Protein 3G8K (pdb70)

Organism: Mus musculus (NCBI:txid10090)

Secondary structure (DSSP, 8-state):
---B-SEEEEETTEEEEEBSS-B-HHHHHHHHHHTT-EE----SHHHHHHHHHHS-SSEEEEEEEEETTTTEEEEGGG--------GGG--GGG-SEEEEESS-EEEE-TTS-BEEEEEEETT----/---B-SEEEEETTEEEEEBSS-B-HHHHHHHHHHTT-EE-----HHHHHHHHHHS-SS-EEEEEEEETTTTEEEEGGG--------GGG--GGG-SEEEE-SS-EEEE-TTS-BEEEEEEETT----

Solvent-accessible surface area: 14224 Å² total; per-residue (Å²): 83,174,29,17,56,100,48,56,1,2,32,28,77,18,3,1,52,4,5,99,94,147,62,48,22,75,26,0,47,118,20,0,66,111,35,70,18,31,0,0,50,0,31,55,75,75,11,19,135,12,0,54,113,4,2,39,97,76,27,6,0,0,0,0,26,68,39,123,180,102,163,66,20,17,20,23,106,113,17,110,35,174,16,88,42,83,57,181,148,25,68,91,218,95,8,21,3,0,12,0,17,75,97,133,15,52,14,37,78,52,106,102,44,30,27,0,0,0,6,69,108,84,67,89,145,139,239,99,150,34,22,53,99,38,58,0,2,27,29,73,18,3,0,54,4,4,98,93,151,64,48,23,76,22,0,54,106,24,0,67,112,38,69,18,34,0,0,48,0,33,56,81,75,9,22,133,12,0,52,132,8,0,30,96,76,25,6,0,0,0,0,30,66,42,115,183,108,163,64,20,18,20,21,108,120,17,109,36,176,14,88,42,74,48,171,139,23,72,88,216,97,7,21,2,0,11,0,16,81,98,125,16,45,13,37,80,51,107,100,45,31,25,0,0,0,5,57,104,92,69,86,144,134,234

B-factor: mean 31.06, std 8.56, range [11.35, 66.0]

Structure (mmCIF, N/CA/C/O backbone):
data_3G8K
#
_entry.id   3G8K
#
_cell.length_a   81.340
_cell.length_b   90.110
_cell.length_c   9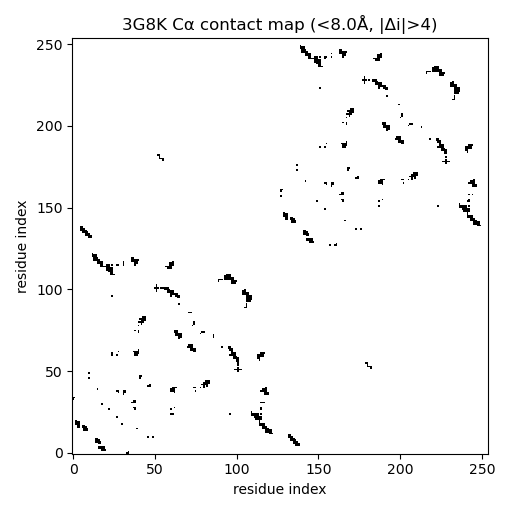0.110
_cell.angle_alpha   90.00
_cell.angle_beta   90.00
_cell.angle_gamma   90.00
#
_symmetry.space_group_name_H-M   'I 2 2 2'
#
loop_
_entity.id
_entity.type
_entity.pdbx_description
1 polymer 'Lectin-related NK cell receptor LY49L1'
2 water water
#
loop_
_atom_site.group_PDB
_atom_site.id
_atom_site.type_symbol
_atom_site.label_atom_id
_atom_site.label_alt_id
_atom_site.label_comp_id
_atom_site.label_asym_id
_atom_site.label_entity_id
_atom_site.label_seq_id
_atom_site.pdbx_PDB_ins_code
_atom_site.Cartn_x
_atom_site.Cartn_y
_atom_site.Cartn_z
_atom_site.occupancy
_atom_site.B_iso_or_equiv
_atom_site.auth_seq_id
_atom_site.auth_comp_id
_atom_site.auth_asym_id
_atom_site.auth_atom_id
_atom_site.pdbx_PDB_model_num
ATOM 1 N N . GLY A 1 4 ? 9.008 29.899 5.591 1.00 56.02 139 GLY A N 1
ATOM 2 C CA . GLY A 1 4 ? 9.127 28.993 6.778 1.00 56.58 139 GLY A CA 1
ATOM 3 C C . GLY A 1 4 ? 9.270 27.495 6.469 1.00 56.31 139 GLY A C 1
ATOM 4 O O . GLY A 1 4 ? 9.932 27.123 5.476 1.00 57.45 139 GLY A O 1
ATOM 5 N N . ARG A 1 5 ? 8.634 26.641 7.300 1.00 54.65 140 ARG A N 1
ATOM 6 C CA . ARG A 1 5 ? 8.866 25.169 7.324 1.00 52.28 140 ARG A CA 1
ATOM 7 C C . ARG A 1 5 ? 7.927 24.223 6.522 1.00 50.11 140 ARG A C 1
ATOM 8 O O . ARG A 1 5 ? 6.714 24.088 6.845 1.00 51.46 140 ARG A O 1
ATOM 16 N N . GLY A 1 6 ? 8.501 23.595 5.474 1.00 46.00 141 GLY A N 1
ATOM 17 C CA . GLY A 1 6 ? 8.066 22.294 4.883 1.00 39.19 141 GLY A CA 1
ATOM 18 C C . GLY A 1 6 ? 9.301 21.377 4.706 1.00 36.06 141 GLY A C 1
ATOM 19 O O . GLY A 1 6 ? 9.733 21.079 3.590 1.00 34.85 141 GLY A O 1
ATOM 20 N N . PHE A 1 7 ? 9.918 21.007 5.823 1.00 31.82 142 PHE A N 1
ATOM 21 C CA . PHE A 1 7 ? 10.977 20.015 5.862 1.00 29.55 142 PHE A CA 1
ATOM 22 C C . PHE A 1 7 ? 10.500 18.615 6.252 1.00 28.64 142 PHE A C 1
ATOM 23 O O . PHE A 1 7 ? 9.362 18.440 6.778 1.00 29.69 142 PHE A O 1
ATOM 31 N N . GLU A 1 8 ? 11.312 17.586 5.976 1.00 26.25 143 GLU A N 1
ATOM 32 C CA . GLU A 1 8 ? 11.029 16.286 6.542 1.00 24.56 143 GLU A CA 1
ATOM 33 C C . GLU A 1 8 ? 11.177 16.370 8.057 1.00 25.57 143 GLU A C 1
ATOM 34 O O . GLU A 1 8 ? 11.859 17.317 8.558 1.00 26.89 143 GLU A O 1
ATOM 40 N N . LYS A 1 9 ? 10.605 15.406 8.777 1.00 26.12 144 LYS A N 1
ATOM 41 C CA . LYS A 1 9 ? 10.712 15.368 10.253 1.00 29.11 144 LYS A CA 1
ATOM 42 C C . LYS A 1 9 ? 11.919 14.614 10.778 1.00 27.99 144 LYS A C 1
ATOM 43 O O . LYS A 1 9 ? 12.143 14.579 11.988 1.00 26.66 144 LYS A O 1
ATOM 49 N N . TYR A 1 10 ? 12.763 14.111 9.857 1.00 27.94 145 TYR A N 1
ATOM 50 C CA . TYR A 1 10 ? 14.004 13.437 10.271 1.00 26.56 145 TYR A CA 1
ATOM 51 C C . TYR A 1 10 ? 15.174 14.262 9.878 1.00 24.52 145 TYR A C 1
ATOM 52 O O . TYR A 1 10 ? 15.056 15.098 9.007 1.00 24.72 145 TYR A O 1
ATOM 61 N N . TRP A 1 11 ? 16.350 14.003 10.480 1.00 24.19 146 TRP A N 1
ATOM 62 C CA . TRP A 1 11 ? 17.516 14.756 10.086 1.00 21.74 146 TRP A CA 1
ATOM 63 C C . TRP A 1 11 ? 18.699 14.005 10.613 1.00 21.55 146 TRP A C 1
ATOM 64 O O . TRP A 1 11 ? 18.541 13.096 11.345 1.00 19.52 146 TRP A O 1
ATOM 75 N N . PHE A 1 12 ? 19.899 14.346 10.202 1.00 23.38 147 PHE A N 1
ATOM 76 C CA . PHE A 1 12 ? 21.021 13.635 10.810 1.00 24.76 147 PHE A CA 1
ATOM 77 C C . PHE A 1 12 ? 22.246 14.491 10.985 1.00 25.03 147 PHE A C 1
ATOM 78 O O . PHE A 1 12 ? 22.257 15.603 10.488 1.00 23.00 147 PHE A O 1
ATOM 86 N N . CYS A 1 13 ? 23.190 14.011 11.796 1.00 23.84 148 CYS A N 1
ATOM 87 C CA . CYS A 1 13 ? 24.329 14.790 12.166 1.00 25.52 148 CYS A CA 1
ATOM 88 C C . CYS A 1 13 ? 25.557 13.934 12.053 1.00 25.32 148 CYS A C 1
ATOM 89 O O . CYS A 1 13 ? 25.498 12.720 12.186 1.00 25.39 148 CYS A O 1
ATOM 92 N N . TYR A 1 14 ? 26.670 14.589 11.811 1.00 27.81 149 TYR A N 1
ATOM 93 C CA . TYR A 1 14 ? 27.929 13.899 11.687 1.00 28.42 149 TYR A CA 1
ATOM 94 C C . TYR A 1 14 ? 28.976 14.906 12.197 1.00 29.21 149 TYR A C 1
ATOM 95 O O . TYR A 1 14 ? 29.177 15.920 11.588 1.00 26.21 149 TYR A O 1
ATOM 104 N N . GLY A 1 15 ? 29.603 14.627 13.346 1.00 30.10 150 GLY A N 1
ATOM 105 C CA . GLY A 1 15 ? 30.629 15.544 13.826 1.00 30.53 150 GLY A CA 1
ATOM 106 C C . GLY A 1 15 ? 29.924 16.785 14.292 1.00 31.62 150 GLY A C 1
ATOM 107 O O . GLY A 1 15 ? 28.994 16.694 15.128 1.00 33.66 150 GLY A O 1
ATOM 108 N N . ILE A 1 16 ? 30.292 17.931 13.693 1.00 31.17 151 ILE A N 1
ATOM 109 C CA . ILE A 1 16 ? 29.775 19.270 14.063 1.00 30.56 151 ILE A CA 1
ATOM 110 C C . ILE A 1 16 ? 28.680 19.842 13.126 1.00 29.36 151 ILE A C 1
ATOM 111 O O . ILE A 1 16 ? 28.313 20.975 13.263 1.00 30.63 151 ILE A O 1
ATOM 116 N N . LYS A 1 17 ? 28.126 19.047 12.216 1.00 27.54 152 LYS A N 1
ATOM 117 C CA . LYS A 1 17 ? 27.200 19.479 11.160 1.00 25.36 152 LYS A CA 1
ATOM 118 C C . LYS A 1 17 ? 25.917 18.570 11.136 1.00 25.68 152 LYS A C 1
ATOM 119 O O . LYS A 1 17 ? 26.031 17.338 11.115 1.00 26.45 152 LYS A O 1
ATOM 125 N N . CYS A 1 18 ? 24.730 19.164 11.110 1.00 23.49 153 CYS A N 1
ATOM 126 C CA . CYS A 1 18 ? 23.486 18.403 10.801 1.00 21.49 153 CYS A CA 1
ATOM 127 C C . CYS A 1 18 ? 22.968 18.632 9.370 1.00 20.57 153 CYS A C 1
ATOM 128 O O . CYS A 1 18 ? 23.469 19.513 8.713 1.00 19.51 153 CYS A O 1
ATOM 131 N N . TYR A 1 19 ? 21.963 17.841 8.917 1.00 20.71 154 TYR A N 1
ATOM 132 C CA . TYR A 1 19 ? 21.524 17.723 7.541 1.00 18.52 154 TYR A CA 1
ATOM 133 C C . TYR A 1 19 ? 20.029 17.605 7.579 1.00 19.12 154 TYR A C 1
ATOM 134 O O . TYR A 1 19 ? 19.490 16.715 8.234 1.00 19.98 154 TYR A O 1
ATOM 143 N N . TYR A 1 20 ? 19.375 18.469 6.844 1.00 20.55 155 TYR A N 1
ATOM 144 C CA . TYR A 1 20 ? 17.858 18.602 6.873 1.00 22.05 155 TYR A CA 1
ATOM 145 C C . TYR A 1 20 ? 17.388 18.487 5.418 1.00 22.55 155 TYR A C 1
ATOM 146 O O . TYR A 1 20 ? 18.144 18.816 4.524 1.00 21.49 155 TYR A O 1
ATOM 155 N N . PHE A 1 21 ? 16.133 18.016 5.204 1.00 24.17 156 PHE A N 1
ATOM 156 C CA . PHE A 1 21 ? 15.626 17.599 3.894 1.00 24.02 156 PHE A CA 1
ATOM 157 C C . PHE A 1 21 ? 14.337 18.330 3.694 1.00 24.70 156 PHE A C 1
ATOM 158 O O . PHE A 1 21 ? 13.497 18.259 4.573 1.00 23.61 156 PHE A O 1
ATOM 166 N N . VAL A 1 22 ? 14.241 19.088 2.586 1.00 25.75 157 VAL A N 1
ATOM 167 C CA . VAL A 1 22 ? 12.969 19.749 2.120 1.00 27.92 157 VAL A CA 1
ATOM 168 C C . VAL A 1 22 ? 12.006 18.662 1.533 1.00 29.16 157 VAL A C 1
ATOM 169 O O . VAL A 1 22 ? 12.464 17.623 0.998 1.00 29.01 157 VAL A O 1
ATOM 173 N N . MET A 1 23 ? 10.680 18.831 1.676 1.00 30.53 158 MET A N 1
ATOM 174 C CA . MET A 1 23 ? 9.754 17.766 1.245 1.00 33.28 158 MET A CA 1
ATOM 175 C C . MET A 1 23 ? 9.519 17.744 -0.270 1.00 32.27 158 MET A C 1
ATOM 176 O O . MET A 1 23 ? 9.417 16.678 -0.878 1.00 32.68 158 MET A O 1
ATOM 181 N N . ASP A 1 24 ? 9.413 18.941 -0.843 1.00 31.80 159 ASP A N 1
ATOM 182 C CA . ASP A 1 24 ? 9.263 19.167 -2.266 1.00 31.89 159 ASP A CA 1
ATOM 183 C C . ASP A 1 24 ? 10.605 19.278 -3.000 1.00 31.08 159 ASP A C 1
ATOM 184 O O . ASP A 1 24 ? 11.572 19.906 -2.556 1.00 30.35 159 ASP A O 1
ATOM 189 N N . ARG A 1 25 ? 10.615 18.650 -4.153 1.00 30.10 160 ARG A N 1
ATOM 190 C CA . ARG A 1 25 ? 11.705 18.753 -5.077 1.00 29.78 160 ARG A CA 1
ATOM 191 C C . ARG A 1 25 ? 11.740 20.148 -5.652 1.00 29.13 160 ARG A C 1
ATOM 192 O O . ARG A 1 25 ? 10.688 20.685 -6.007 1.00 28.50 160 ARG A O 1
ATOM 200 N N . LYS A 1 26 ? 12.943 20.713 -5.808 1.00 27.89 161 LYS A N 1
ATOM 201 C CA . LYS A 1 26 ? 13.058 22.086 -6.311 1.00 27.38 161 LYS A CA 1
ATOM 202 C C . LYS A 1 26 ? 14.260 22.222 -7.196 1.00 27.98 161 LYS A C 1
ATOM 203 O O . LYS A 1 26 ? 15.218 21.402 -7.115 1.00 27.98 161 LYS A O 1
ATOM 209 N N . THR A 1 27 ? 14.237 23.297 -7.976 1.00 27.51 162 THR A N 1
ATOM 210 C CA . THR A 1 27 ? 15.300 23.688 -8.862 1.00 27.77 162 THR A CA 1
ATOM 211 C C . THR A 1 27 ? 16.476 24.008 -7.978 1.00 27.60 162 THR A C 1
ATOM 212 O O . THR A 1 27 ? 16.276 24.269 -6.819 1.00 28.88 162 THR A O 1
ATOM 216 N N . TRP A 1 28 ? 17.695 24.067 -8.509 1.00 27.45 163 TRP A N 1
ATOM 217 C CA . TRP A 1 28 ? 18.840 24.345 -7.634 1.00 27.31 163 TRP A CA 1
ATOM 218 C C . TRP A 1 28 ? 18.639 25.665 -6.914 1.00 28.13 163 TRP A C 1
ATOM 219 O O . TRP A 1 28 ? 18.963 25.792 -5.740 1.00 28.32 163 TRP A O 1
ATOM 230 N N . SER A 1 29 ? 18.109 26.660 -7.628 1.00 29.21 164 SER A N 1
ATOM 231 C CA . SER A 1 29 ? 18.017 28.027 -7.093 1.00 28.01 164 SER A CA 1
ATOM 232 C C . SER A 1 29 ? 16.948 28.062 -6.022 1.00 26.19 164 SER A C 1
ATOM 233 O O . SER A 1 29 ? 17.049 28.768 -5.068 1.00 26.46 164 SER A O 1
ATOM 236 N N . GLY A 1 30 ? 15.857 27.379 -6.275 1.00 25.07 165 GLY A N 1
ATOM 237 C CA . GLY A 1 30 ? 14.803 27.349 -5.345 1.00 25.34 165 GLY A CA 1
ATOM 238 C C . GLY A 1 30 ? 15.095 26.661 -4.044 1.00 26.61 165 GLY A C 1
ATOM 239 O O . GLY A 1 30 ? 14.419 26.939 -3.062 1.00 26.98 165 GLY A O 1
ATOM 240 N N . CYS A 1 31 ? 16.068 25.732 -4.070 1.00 26.25 166 CYS A N 1
ATOM 241 C CA . CYS A 1 31 ? 16.569 24.981 -2.948 1.00 23.94 166 CYS A CA 1
ATOM 242 C C . CYS A 1 31 ? 17.518 25.875 -2.186 1.00 23.80 166 CYS A C 1
ATOM 243 O O . CYS A 1 31 ? 17.604 25.832 -0.961 1.00 21.21 166 CYS A O 1
ATOM 246 N N . LYS A 1 32 ? 18.321 26.593 -2.928 1.00 24.93 167 LYS A N 1
ATOM 247 C CA . LYS A 1 32 ? 19.274 27.489 -2.308 1.00 26.64 167 LYS A CA 1
ATOM 248 C C . LYS A 1 32 ? 18.462 28.490 -1.490 1.00 27.34 167 LYS A C 1
ATOM 249 O O . LYS A 1 32 ? 18.736 28.695 -0.281 1.00 26.32 167 LYS A O 1
ATOM 255 N N . GLN A 1 33 ? 17.430 29.063 -2.110 1.00 27.82 168 GLN A N 1
ATOM 256 C CA . GLN A 1 33 ? 16.620 29.971 -1.343 1.00 30.57 168 GLN A CA 1
ATOM 257 C C . GLN A 1 33 ? 15.741 29.384 -0.221 1.00 29.88 168 GLN A C 1
ATOM 258 O O . GLN A 1 33 ? 15.566 30.024 0.797 1.00 30.11 168 GLN A O 1
ATOM 264 N N . THR A 1 34 ? 15.232 28.165 -0.384 1.00 30.50 169 THR A N 1
ATOM 265 C CA . THR A 1 34 ? 14.524 27.456 0.699 1.00 29.63 169 THR A CA 1
ATOM 266 C C . THR A 1 34 ? 15.439 27.121 1.883 1.00 29.28 169 THR A C 1
ATOM 267 O O . THR A 1 34 ? 15.103 27.389 3.016 1.00 28.63 169 THR A O 1
ATOM 271 N N . CYS A 1 35 ? 16.622 26.573 1.648 1.00 30.33 170 CYS A N 1
ATOM 272 C CA . CYS A 1 35 ? 17.538 26.413 2.769 1.00 29.71 170 CYS A CA 1
ATOM 273 C C . CYS A 1 35 ? 17.643 27.757 3.517 1.00 30.50 170 CYS A C 1
ATOM 274 O O . CYS A 1 35 ? 17.557 27.811 4.745 1.00 31.31 170 CYS A O 1
ATOM 277 N N . GLN A 1 36 ? 17.809 28.841 2.768 1.00 31.28 171 GLN A N 1
ATOM 278 C CA . GLN A 1 36 ? 18.135 30.159 3.337 1.00 32.29 171 GLN A CA 1
ATOM 279 C C . GLN A 1 36 ? 17.079 30.844 4.204 1.00 33.16 171 GLN A C 1
ATOM 280 O O . GLN A 1 36 ? 17.366 31.208 5.349 1.00 31.31 171 GLN A O 1
ATOM 286 N N . ILE A 1 37 ? 15.831 30.915 3.731 1.00 34.40 172 ILE A N 1
ATOM 287 C CA . ILE A 1 37 ? 14.764 31.451 4.568 1.00 36.32 172 ILE A CA 1
ATOM 288 C C . ILE A 1 37 ? 14.676 30.766 5.949 1.00 35.63 172 ILE A C 1
ATOM 289 O O . ILE A 1 37 ? 14.161 31.356 6.936 1.00 35.76 172 ILE A O 1
ATOM 294 N N . SER A 1 38 ? 15.189 29.543 6.041 1.00 34.23 173 SER A N 1
ATOM 295 C CA . SER A 1 38 ? 15.224 28.848 7.317 1.00 33.44 173 SER A CA 1
ATOM 296 C C . SER A 1 38 ? 16.581 28.895 8.060 1.00 33.63 173 SER A C 1
ATOM 297 O O . SER A 1 38 ? 16.831 28.055 8.918 1.00 33.51 173 SER A O 1
ATOM 300 N N . SER A 1 39 ? 17.435 29.873 7.744 1.00 33.39 174 SER A N 1
ATOM 301 C CA . SER A 1 39 ? 18.802 30.006 8.295 1.00 32.71 174 SER A CA 1
ATOM 302 C C . SER A 1 39 ? 19.721 28.793 8.159 1.00 33.15 174 SER A C 1
ATOM 303 O O . SER A 1 39 ? 20.699 28.651 8.937 1.00 33.18 174 SER A O 1
ATOM 306 N N . LEU A 1 40 ? 19.442 27.951 7.157 1.00 31.52 175 LEU A N 1
ATOM 307 C CA . LEU A 1 40 ? 20.290 26.791 6.773 1.00 28.99 175 LEU A CA 1
ATOM 308 C C . LEU A 1 40 ? 21.024 27.235 5.500 1.00 28.73 175 LEU A C 1
ATOM 309 O O . LEU A 1 40 ? 20.986 28.402 5.153 1.00 30.02 175 LEU A O 1
ATOM 314 N N . SER A 1 41 ? 21.714 26.352 4.808 1.00 27.60 176 SER A N 1
ATOM 315 C CA . SER A 1 41 ? 22.284 26.735 3.560 1.00 26.42 176 SER A CA 1
ATOM 316 C C . SER A 1 41 ? 22.377 25.511 2.715 1.00 25.17 176 SER A C 1
ATOM 317 O O . SER A 1 41 ? 22.623 24.431 3.221 1.00 24.58 176 SER A O 1
ATOM 320 N N . LEU A 1 42 ? 22.126 25.643 1.407 1.00 24.08 177 LEU A N 1
ATOM 321 C CA . LEU A 1 42 ? 22.274 24.489 0.555 1.00 21.84 177 LEU A CA 1
ATOM 322 C C . LEU A 1 42 ? 23.627 23.827 0.828 1.00 22.28 177 LEU A C 1
ATOM 323 O O . LEU A 1 42 ? 24.646 24.514 0.828 1.00 23.52 177 LEU A O 1
ATOM 328 N N . LEU A 1 43 ? 23.653 22.504 0.962 1.00 20.78 178 LEU A N 1
ATOM 329 C CA . LEU A 1 43 ? 24.726 21.830 1.678 1.00 20.28 178 LEU A CA 1
ATOM 330 C C . LEU A 1 43 ? 26.125 22.026 1.047 1.00 18.48 178 LEU A C 1
ATOM 331 O O . LEU A 1 43 ? 26.361 21.812 -0.144 1.00 18.64 178 LEU A O 1
ATOM 336 N N . LYS A 1 44 ? 27.057 22.433 1.899 1.00 20.84 179 LYS A N 1
ATOM 337 C CA . LYS A 1 44 ? 28.474 22.429 1.511 1.00 19.84 179 LYS A CA 1
ATOM 338 C C . LYS A 1 44 ? 29.283 21.273 2.150 1.00 20.73 179 LYS A C 1
ATOM 339 O O . LYS A 1 44 ? 29.220 21.101 3.349 1.00 20.71 179 LYS A O 1
ATOM 345 N N . ILE A 1 45 ? 30.108 20.582 1.354 1.00 17.62 180 ILE A N 1
ATOM 346 C CA . ILE A 1 45 ? 30.690 19.346 1.721 1.00 19.01 180 ILE A CA 1
ATOM 347 C C . ILE A 1 45 ? 32.197 19.726 1.919 1.00 19.73 180 ILE A C 1
ATOM 348 O O . ILE A 1 45 ? 32.838 20.325 1.059 1.00 19.42 180 ILE A O 1
ATOM 353 N N . ASP A 1 46 ? 32.712 19.414 3.097 1.00 21.98 181 ASP A N 1
ATOM 354 C CA . ASP A 1 46 ? 33.979 19.976 3.547 1.00 22.42 181 ASP A CA 1
ATOM 355 C C . ASP A 1 46 ? 35.177 19.151 3.231 1.00 23.18 181 ASP A C 1
ATOM 356 O O . ASP A 1 46 ? 36.289 19.701 3.177 1.00 22.69 181 ASP A O 1
ATOM 361 N N . ASN A 1 47 ? 34.985 17.846 3.058 1.00 23.29 182 ASN A N 1
ATOM 362 C CA . ASN A 1 47 ? 36.069 16.883 2.836 1.00 23.71 182 ASN A CA 1
ATOM 363 C C . ASN A 1 47 ? 35.579 15.494 2.418 1.00 24.29 182 ASN A C 1
ATOM 364 O O . ASN A 1 47 ? 34.379 15.232 2.387 1.00 25.77 182 ASN A O 1
ATOM 369 N N . GLU A 1 48 ? 36.517 14.626 2.046 1.00 25.76 183 GLU A N 1
ATOM 370 C CA . GLU A 1 48 ? 36.241 13.263 1.606 1.00 25.96 183 GLU A CA 1
ATOM 371 C C . GLU A 1 48 ? 35.575 12.396 2.680 1.00 26.11 183 GLU A C 1
ATOM 372 O O . GLU A 1 48 ? 34.645 11.613 2.349 1.00 23.35 183 GLU A O 1
ATOM 378 N N . ASP A 1 49 ? 36.024 12.542 3.933 1.00 26.21 184 ASP A N 1
ATOM 379 C CA . ASP A 1 49 ? 35.401 11.878 5.107 1.00 28.88 184 ASP A CA 1
ATOM 380 C C . ASP A 1 49 ? 33.911 12.140 5.169 1.00 27.63 184 ASP A C 1
ATOM 381 O O . ASP A 1 49 ? 33.098 11.218 5.403 1.00 28.01 184 ASP A O 1
ATOM 386 N N . GLU A 1 50 ? 33.555 13.401 4.950 1.00 27.16 185 GLU A N 1
ATOM 387 C CA . GLU A 1 50 ? 32.149 13.842 5.043 1.00 26.46 185 GLU A CA 1
ATOM 388 C C . GLU A 1 50 ? 31.285 13.312 3.892 1.00 25.16 185 GLU A C 1
ATOM 389 O O . GLU A 1 50 ? 30.277 12.680 4.105 1.00 25.18 185 GLU A O 1
ATOM 395 N N . LEU A 1 51 ? 31.761 13.509 2.673 1.00 26.79 186 LEU A N 1
ATOM 396 C CA . LEU A 1 51 ? 31.261 12.818 1.515 1.00 26.40 186 LEU A CA 1
ATOM 397 C C . LEU A 1 51 ? 31.054 11.297 1.684 1.00 27.35 186 LEU A C 1
ATOM 398 O O . LEU A 1 51 ? 29.990 10.785 1.283 1.00 24.34 186 LEU A O 1
ATOM 403 N N . LYS A 1 52 ? 32.062 10.578 2.218 1.00 28.54 187 LYS A N 1
ATOM 404 C CA . LYS A 1 52 ? 31.914 9.117 2.514 1.00 30.09 187 LYS A CA 1
ATOM 405 C C . LYS A 1 52 ? 30.715 8.811 3.371 1.00 30.98 187 LYS A C 1
ATOM 406 O O . LYS A 1 52 ? 29.870 7.955 3.016 1.00 32.90 187 LYS A O 1
ATOM 412 N N . PHE A 1 53 ? 30.585 9.539 4.478 1.00 31.34 188 PHE A N 1
ATOM 413 C CA . PHE A 1 53 ? 29.435 9.425 5.342 1.00 30.63 188 PHE A CA 1
ATOM 414 C C . PHE A 1 53 ? 28.083 9.748 4.666 1.00 31.53 188 PHE A C 1
ATOM 415 O O . PHE A 1 53 ? 27.116 8.972 4.784 1.00 30.71 188 PHE A O 1
ATOM 423 N N . LEU A 1 54 ? 27.975 10.862 3.945 1.00 30.31 189 LEU A N 1
ATOM 424 C CA . LEU A 1 54 ? 26.665 11.170 3.377 1.00 29.47 189 LEU A CA 1
ATOM 425 C C . LEU A 1 54 ? 26.223 10.105 2.404 1.00 30.22 189 LEU A C 1
ATOM 426 O O . LEU A 1 54 ? 25.063 9.765 2.379 1.00 30.40 189 LEU A O 1
ATOM 431 N N . LYS A 1 55 ? 27.133 9.606 1.573 1.00 31.62 190 LYS A N 1
ATOM 432 C CA . LYS A 1 55 ? 26.794 8.566 0.584 1.00 32.09 190 LYS A CA 1
ATOM 433 C C . LYS A 1 55 ? 26.338 7.271 1.295 1.00 33.68 190 LYS A C 1
ATOM 434 O O . LYS A 1 55 ? 25.463 6.552 0.811 1.00 34.36 190 LYS A O 1
ATOM 440 N N . LEU A 1 56 ? 26.959 6.993 2.432 1.00 35.40 191 LEU A N 1
ATOM 441 C CA . LEU A 1 56 ? 26.549 5.941 3.385 1.00 36.73 191 LEU A CA 1
ATOM 442 C C . LEU A 1 56 ? 25.124 6.140 3.993 1.00 37.81 191 LEU A C 1
ATOM 443 O O . LEU A 1 56 ? 24.218 5.277 3.852 1.00 37.52 191 LEU A O 1
ATOM 448 N N . LEU A 1 57 ? 24.896 7.315 4.582 1.00 39.19 192 LEU A N 1
ATOM 449 C CA . LEU A 1 57 ? 23.685 7.628 5.320 1.00 40.43 192 LEU A CA 1
ATOM 450 C C . LEU A 1 57 ? 22.467 8.197 4.632 1.00 40.69 192 LEU A C 1
ATOM 451 O O . LEU A 1 57 ? 21.386 8.028 5.172 1.00 41.61 192 LEU A O 1
ATOM 456 N N . VAL A 1 58 ? 22.590 8.924 3.510 1.00 40.70 193 VAL A N 1
ATOM 457 C CA . VAL A 1 58 ? 21.384 9.527 2.868 1.00 38.82 193 VAL A CA 1
ATOM 458 C C . VAL A 1 58 ? 20.452 8.444 2.298 1.00 39.11 193 VAL A C 1
ATOM 459 O O . VAL A 1 58 ? 20.965 7.473 1.763 1.00 39.04 193 VAL A O 1
ATOM 463 N N . PRO A 1 59 ? 19.082 8.583 2.396 1.00 37.95 194 PRO A N 1
ATOM 464 C CA . PRO A 1 59 ? 18.236 7.679 1.625 1.00 37.91 194 PRO A CA 1
ATOM 465 C C . PRO A 1 59 ? 18.555 7.741 0.143 1.00 38.12 194 PRO A C 1
ATOM 466 O O . PRO A 1 59 ? 18.980 8.778 -0.312 1.00 40.15 194 PRO A O 1
ATOM 470 N N . SER A 1 60 ? 18.378 6.649 -0.604 1.00 38.09 195 SER A N 1
ATOM 471 C CA . SER A 1 60 ? 18.784 6.586 -2.025 1.00 37.24 195 SER A CA 1
ATOM 472 C C . SER A 1 60 ? 17.983 7.566 -2.856 1.00 36.78 195 SER A C 1
ATOM 473 O O . SER A 1 60 ? 16.769 7.391 -3.015 1.00 38.24 195 SER A O 1
ATOM 476 N N . ASP A 1 61 ? 18.641 8.598 -3.377 1.00 34.73 196 ASP A N 1
ATOM 477 C CA . ASP A 1 61 ? 17.986 9.578 -4.219 1.00 32.82 196 ASP A CA 1
ATOM 478 C C . ASP A 1 61 ? 19.077 10.503 -4.617 1.00 31.03 196 ASP A C 1
ATOM 479 O O . ASP A 1 61 ? 20.273 10.223 -4.330 1.00 30.56 196 ASP A O 1
ATOM 484 N N . SER A 1 62 ? 18.678 11.560 -5.327 1.00 28.47 197 SER A N 1
ATOM 485 C CA . SER A 1 62 ? 19.570 12.607 -5.833 1.00 26.49 197 SER A CA 1
ATOM 486 C C . SER A 1 62 ? 19.183 13.950 -5.212 1.00 25.64 197 SER A C 1
ATOM 487 O O . SER A 1 62 ? 18.012 14.290 -5.122 1.00 24.64 197 SER A O 1
ATOM 490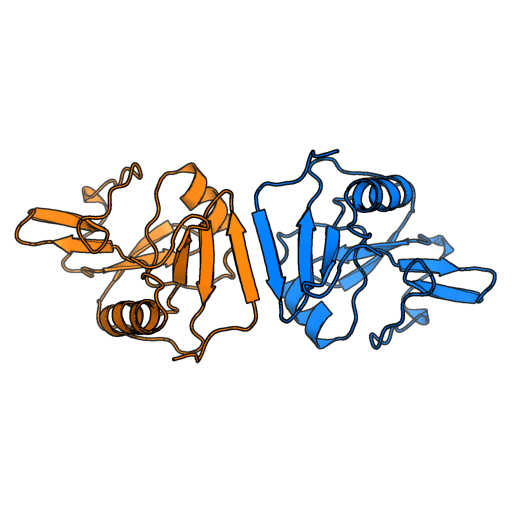 N N . TYR A 1 63 ? 20.191 14.649 -4.699 1.00 22.69 198 TYR A N 1
ATOM 491 C CA . TYR A 1 63 ? 20.038 15.815 -3.834 1.00 21.48 198 TYR A CA 1
ATOM 492 C C . TYR A 1 63 ? 20.815 16.973 -4.360 1.00 20.12 198 TYR A C 1
ATOM 493 O O . TYR A 1 63 ? 22.056 16.860 -4.605 1.00 17.99 198 TYR A O 1
ATOM 502 N N . TRP A 1 64 ? 20.176 18.118 -4.453 1.00 20.11 199 TRP A N 1
ATOM 503 C CA . TRP A 1 64 ? 20.984 19.351 -4.762 1.00 21.56 199 TRP A CA 1
ATOM 504 C C . TRP A 1 64 ? 21.852 19.737 -3.612 1.00 21.66 199 TRP A C 1
ATOM 505 O O . TRP A 1 64 ? 21.439 19.610 -2.487 1.00 21.12 199 TRP A O 1
ATOM 516 N N . ILE A 1 65 ? 23.081 20.211 -3.883 1.00 22.17 200 ILE A N 1
ATOM 517 C CA . ILE A 1 65 ? 23.990 20.625 -2.838 1.00 21.79 200 ILE A CA 1
ATOM 518 C C . ILE A 1 65 ? 24.521 21.968 -3.325 1.00 21.86 200 ILE A C 1
ATOM 519 O O . ILE A 1 65 ? 24.258 22.376 -4.474 1.00 23.14 200 ILE A O 1
ATOM 524 N N . GLY A 1 66 ? 25.154 22.706 -2.448 1.00 20.32 201 GLY A N 1
ATOM 525 C CA . GLY A 1 66 ? 25.435 24.129 -2.734 1.00 20.90 201 GLY A CA 1
ATOM 526 C C . GLY A 1 66 ? 26.729 24.357 -3.515 1.00 21.22 201 GLY A C 1
ATOM 527 O O . GLY A 1 66 ? 27.579 25.118 -3.096 1.00 21.60 201 GLY A O 1
ATOM 528 N N . LEU A 1 67 ? 26.829 23.699 -4.664 1.00 20.73 202 LEU A N 1
ATOM 529 C CA . LEU A 1 67 ? 27.997 23.744 -5.510 1.00 21.12 202 LEU A CA 1
ATOM 530 C C . LEU A 1 67 ? 27.517 23.960 -6.969 1.00 21.79 202 LEU A C 1
ATOM 531 O O . LEU A 1 67 ? 26.565 23.309 -7.436 1.00 22.32 202 LEU A O 1
ATOM 536 N N . SER A 1 68 ? 28.155 24.902 -7.646 1.00 21.93 203 SER A N 1
ATOM 537 C CA . SER A 1 68 ? 27.737 25.343 -8.972 1.00 22.96 203 SER A CA 1
ATOM 538 C C . SER A 1 68 ? 28.926 25.839 -9.700 1.00 23.14 203 SER A C 1
ATOM 539 O O . SER A 1 6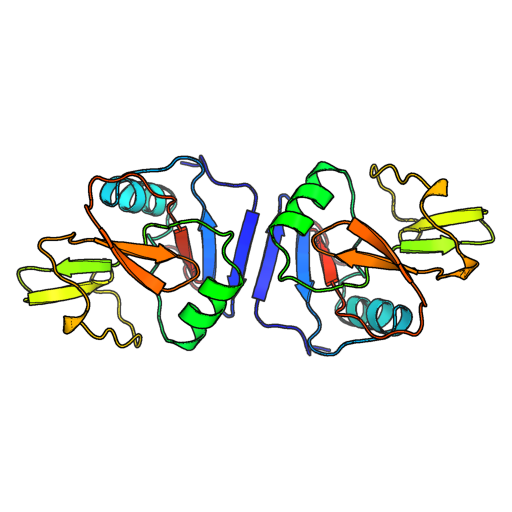8 ? 29.890 26.173 -9.081 1.00 23.85 203 SER A O 1
ATOM 542 N N . TYR A 1 69 ? 28.894 25.791 -11.012 1.00 23.30 204 TYR A N 1
ATOM 543 C CA . TYR A 1 69 ? 29.954 26.349 -11.820 1.00 24.43 204 TYR A CA 1
ATOM 544 C C . TYR A 1 69 ? 29.864 27.873 -11.963 1.00 26.13 204 TYR A C 1
ATOM 545 O O . TYR A 1 69 ? 28.796 28.447 -12.169 1.00 24.62 204 TYR A O 1
ATOM 554 N N . ASP A 1 70 ? 31.028 28.497 -11.766 1.00 27.22 205 ASP A N 1
ATOM 555 C CA . ASP A 1 70 ? 31.217 29.950 -11.634 1.00 31.47 205 ASP A CA 1
ATOM 556 C C . ASP A 1 70 ? 32.105 30.395 -12.785 1.00 32.38 205 ASP A C 1
ATOM 557 O O . ASP A 1 70 ? 33.334 30.111 -12.774 1.00 30.57 205 ASP A O 1
ATOM 562 N N . ASN A 1 71 ? 31.508 31.049 -13.789 1.00 34.21 206 ASN A N 1
ATOM 563 C CA . ASN A 1 71 ? 32.309 31.497 -14.990 1.00 36.82 206 ASN A CA 1
ATOM 564 C C . ASN A 1 71 ? 33.251 32.702 -14.828 1.00 38.27 206 ASN A C 1
ATOM 565 O O . ASN A 1 71 ? 34.170 32.897 -15.646 1.00 38.33 206 ASN A O 1
ATOM 570 N N . LYS A 1 72 ? 33.057 33.465 -13.756 1.00 40.53 207 LYS A N 1
ATOM 571 C CA . LYS A 1 72 ? 34.066 34.428 -13.252 1.00 41.33 207 LYS A CA 1
ATOM 572 C C . LYS A 1 72 ? 35.323 33.782 -12.652 1.00 42.08 207 LYS A C 1
ATOM 573 O O . LYS A 1 72 ? 36.455 34.116 -13.043 1.00 42.07 207 LYS A O 1
ATOM 579 N N . LYS A 1 73 ? 35.149 32.819 -11.738 1.00 42.59 208 LYS A N 1
ATOM 580 C CA . LYS A 1 73 ? 36.308 32.034 -11.225 1.00 43.06 208 LYS A CA 1
ATOM 581 C C . LYS A 1 73 ? 36.853 30.999 -12.199 1.00 41.67 208 LYS A C 1
ATOM 582 O O . LYS A 1 73 ? 37.977 30.570 -12.068 1.00 41.38 208 LYS A O 1
ATOM 588 N N . LYS A 1 74 ? 36.041 30.618 -13.186 1.00 41.29 209 LYS A N 1
ATOM 589 C CA . LYS A 1 74 ? 36.332 29.554 -14.172 1.00 40.28 209 LYS A CA 1
ATOM 590 C C . LYS A 1 74 ? 36.440 28.196 -13.498 1.00 38.98 209 LYS A C 1
ATOM 591 O O . LYS A 1 74 ? 37.317 27.413 -13.817 1.00 38.48 209 LYS A O 1
ATOM 597 N N . ASP A 1 75 ? 35.535 27.913 -12.555 1.00 37.52 210 ASP A N 1
ATOM 598 C CA . ASP A 1 75 ? 35.651 26.725 -11.696 1.00 35.98 210 ASP A CA 1
ATOM 599 C C . ASP A 1 75 ? 34.345 26.510 -10.958 1.00 33.87 210 ASP A C 1
ATOM 600 O O . ASP A 1 75 ? 33.513 27.405 -10.887 1.00 32.49 210 ASP A O 1
ATOM 605 N N . TRP A 1 76 ? 34.179 25.301 -10.437 1.00 32.73 211 TRP A N 1
ATOM 606 C CA . TRP A 1 76 ? 33.096 24.933 -9.560 1.00 30.85 211 TRP A CA 1
ATOM 607 C C . TRP A 1 76 ? 33.333 25.614 -8.244 1.00 30.56 211 TRP A C 1
ATOM 608 O O . TRP A 1 76 ? 34.467 25.633 -7.755 1.00 31.23 211 TRP A O 1
ATOM 619 N N . ALA A 1 77 ? 32.286 26.202 -7.676 1.00 28.18 212 ALA A N 1
ATOM 620 C CA . ALA A 1 77 ? 32.440 26.927 -6.434 1.00 27.82 212 ALA A CA 1
ATOM 621 C C . ALA A 1 77 ? 31.329 26.669 -5.424 1.00 27.22 212 ALA A C 1
ATOM 622 O O . ALA A 1 77 ? 30.148 26.598 -5.806 1.00 25.38 212 ALA A O 1
ATOM 624 N N . TRP A 1 78 ? 31.705 26.462 -4.150 1.00 25.76 213 TRP A N 1
ATOM 625 C CA . TRP A 1 78 ? 30.695 26.291 -3.065 1.00 26.50 213 TRP A CA 1
ATOM 626 C C . TRP A 1 78 ? 29.975 27.644 -2.887 1.00 28.58 213 TRP A C 1
ATOM 627 O O . TRP A 1 78 ? 30.579 28.693 -3.046 1.00 29.55 213 TRP A O 1
ATOM 638 N N . ILE A 1 79 ? 28.676 27.653 -2.638 1.00 32.43 214 ILE A N 1
ATOM 639 C CA . ILE A 1 79 ? 27.975 28.940 -2.462 1.00 33.72 214 ILE A CA 1
ATOM 640 C C . ILE A 1 79 ? 28.573 29.862 -1.376 1.00 35.92 214 ILE A C 1
ATOM 641 O O . ILE A 1 79 ? 29.183 29.402 -0.379 1.00 37.59 214 ILE A O 1
ATOM 646 N N . ASN A 1 80 ? 28.444 31.162 -1.624 1.00 36.71 215 ASN A N 1
ATOM 647 C CA . ASN A 1 80 ? 28.958 32.225 -0.768 1.00 37.97 215 ASN A CA 1
ATOM 648 C C . ASN A 1 80 ? 30.444 32.089 -0.501 1.00 38.06 215 ASN A C 1
ATOM 649 O O . ASN A 1 80 ? 30.902 32.280 0.638 1.00 38.27 215 ASN A O 1
ATOM 654 N N . ASN A 1 81 ? 31.191 31.754 -1.542 1.00 37.96 216 ASN A N 1
ATOM 655 C CA . ASN A 1 81 ? 32.645 31.604 -1.429 1.00 37.74 216 ASN A CA 1
ATOM 656 C C . ASN A 1 81 ? 33.053 30.627 -0.333 1.00 36.34 216 ASN A C 1
ATOM 657 O O . ASN A 1 81 ? 34.034 30.890 0.378 1.00 37.21 216 ASN A O 1
ATOM 662 N N . GLY A 1 82 ? 32.312 29.534 -0.146 1.00 34.02 217 GLY A N 1
ATOM 663 C CA . GLY A 1 82 ? 32.455 28.699 1.070 1.00 31.02 217 GLY A CA 1
ATOM 664 C C . GLY A 1 82 ? 33.728 27.898 0.914 1.00 30.39 217 GLY A C 1
ATOM 665 O O . GLY A 1 82 ? 33.960 27.389 -0.151 1.00 29.77 217 GLY A O 1
ATOM 666 N N . PRO A 1 83 ? 34.579 27.808 1.964 1.00 30.15 218 PRO A N 1
ATOM 667 C CA . PRO A 1 83 ? 35.828 27.055 1.761 1.00 30.26 218 PRO A CA 1
ATOM 668 C C . PRO A 1 83 ? 35.657 25.510 1.933 1.00 30.49 218 PRO A C 1
ATOM 669 O O . PRO A 1 83 ? 34.871 25.028 2.816 1.00 30.19 218 PRO A O 1
ATOM 673 N N . SER A 1 84 ? 36.408 24.731 1.141 1.00 29.22 219 SER A N 1
ATOM 674 C CA . SER A 1 84 ? 36.289 23.286 1.235 1.00 28.86 219 SER A CA 1
ATOM 675 C C . SER A 1 84 ? 37.609 22.617 1.005 1.00 29.19 219 SER A C 1
ATOM 676 O O . SER A 1 84 ? 38.462 23.153 0.271 1.00 30.54 219 SER A O 1
ATOM 679 N N . LYS A 1 85 ? 37.767 21.440 1.611 1.00 28.84 220 LYS A N 1
ATOM 680 C CA . LYS A 1 85 ? 38.909 20.593 1.414 1.00 28.16 220 LYS A CA 1
ATOM 681 C C . LYS A 1 85 ? 38.571 19.345 0.600 1.00 29.54 220 LYS A C 1
ATOM 682 O O . LYS A 1 85 ? 39.346 18.361 0.563 1.00 28.51 220 LYS A O 1
ATOM 688 N N . LEU A 1 86 ? 37.401 19.385 -0.060 1.00 28.48 221 LEU A N 1
ATOM 689 C CA . LEU A 1 86 ? 36.963 18.356 -0.982 1.00 27.33 221 LEU A CA 1
ATOM 690 C C . LEU A 1 86 ? 37.581 18.606 -2.408 1.00 28.53 221 LEU A C 1
ATOM 691 O O . LEU A 1 86 ? 37.270 19.632 -3.089 1.00 28.98 221 LEU A O 1
ATOM 696 N N . ALA A 1 87 ? 38.478 17.716 -2.836 1.00 29.75 222 ALA A N 1
ATOM 697 C CA . ALA A 1 87 ? 39.111 17.816 -4.139 1.00 31.17 222 ALA A CA 1
ATOM 698 C C . ALA A 1 87 ? 38.133 17.282 -5.168 1.00 34.02 222 ALA A C 1
ATOM 699 O O . ALA A 1 87 ? 37.550 16.195 -5.003 1.00 32.85 222 ALA A O 1
ATOM 701 N N . LEU A 1 88 ? 37.878 18.092 -6.187 1.00 36.47 223 LEU A N 1
ATOM 702 C CA . LEU A 1 88 ? 36.988 17.697 -7.245 1.00 39.27 223 LEU A CA 1
ATOM 703 C C . LEU A 1 88 ? 37.870 17.451 -8.437 1.00 41.36 223 LEU A C 1
ATOM 704 O O . LEU A 1 88 ? 38.776 18.256 -8.750 1.00 42.29 223 LEU A O 1
ATOM 709 N N . ASN A 1 89 ? 37.672 16.335 -9.104 1.00 42.56 224 ASN A N 1
ATOM 710 C CA . ASN A 1 89 ? 38.349 16.252 -10.367 1.00 44.53 224 ASN A CA 1
ATOM 711 C C . ASN A 1 89 ? 37.466 16.954 -11.453 1.00 45.05 224 ASN A C 1
ATOM 712 O O . ASN A 1 89 ? 36.453 16.401 -11.884 1.00 43.14 224 ASN A O 1
ATOM 717 N N . THR A 1 90 ? 37.802 18.193 -11.826 1.00 46.02 225 THR A N 1
ATOM 718 C CA . THR A 1 90 ? 36.841 18.964 -12.623 1.00 48.68 225 THR A CA 1
ATOM 719 C C . THR A 1 90 ? 36.685 18.487 -14.084 1.00 49.03 225 THR A C 1
ATOM 720 O O . THR A 1 90 ? 35.675 18.803 -14.718 1.00 49.74 225 THR A O 1
ATOM 724 N N . MET A 1 91 ? 37.646 17.705 -14.576 1.00 48.92 226 MET A N 1
ATOM 725 C CA . MET A 1 91 ? 37.553 16.982 -15.846 1.00 49.04 226 MET A CA 1
ATOM 726 C C . MET A 1 91 ? 36.368 16.014 -15.811 1.00 47.15 226 MET A C 1
ATOM 727 O O . MET A 1 91 ? 35.800 15.697 -16.856 1.00 47.29 226 MET A O 1
ATOM 732 N N . LYS A 1 92 ? 35.992 15.528 -14.630 1.00 44.04 227 LYS A N 1
ATOM 733 C CA . LYS A 1 92 ? 34.819 14.639 -14.542 1.00 41.79 227 LYS A CA 1
ATOM 734 C C . LYS A 1 92 ? 33.507 15.275 -15.059 1.00 39.86 227 LYS A C 1
ATOM 735 O O . LYS A 1 92 ? 32.512 14.532 -15.326 1.00 39.74 227 LYS A O 1
ATOM 741 N N . TYR A 1 93 ? 33.487 16.619 -15.142 1.00 36.11 228 TYR A N 1
ATOM 742 C CA . TYR A 1 93 ? 32.241 17.386 -15.247 1.00 34.31 228 TYR A CA 1
ATOM 743 C C . TYR A 1 93 ? 32.170 18.222 -16.535 1.00 33.96 228 TYR A C 1
ATOM 744 O O . TYR A 1 93 ? 32.982 19.130 -16.787 1.00 35.64 228 TYR A O 1
ATOM 753 N N . ASN A 1 94 ? 31.220 17.869 -17.376 1.00 32.92 229 ASN A N 1
ATOM 754 C CA . ASN A 1 94 ? 30.964 18.630 -18.580 1.00 33.51 229 ASN A CA 1
ATOM 755 C C . ASN A 1 94 ? 29.908 19.683 -18.302 1.00 30.80 229 ASN A C 1
ATOM 756 O O . ASN A 1 94 ? 28.796 19.321 -18.033 1.00 31.54 229 ASN A O 1
ATOM 761 N N . ILE A 1 95 ? 30.232 20.982 -18.333 1.00 30.78 230 ILE A N 1
ATOM 762 C CA . ILE A 1 95 ? 29.219 22.037 -18.003 1.00 29.58 230 ILE A CA 1
ATOM 763 C C . ILE A 1 95 ? 28.088 22.188 -19.035 1.00 31.11 230 ILE A C 1
ATOM 764 O O . ILE A 1 95 ? 27.074 22.851 -18.762 1.00 30.83 230 ILE A O 1
ATOM 769 N N . ARG A 1 96 ? 28.270 21.551 -20.207 1.00 32.35 231 ARG A N 1
ATOM 770 C CA . ARG A 1 96 ? 27.296 21.472 -21.300 1.00 32.93 231 ARG A CA 1
ATOM 771 C C . ARG A 1 96 ? 26.106 20.631 -20.886 1.00 32.40 231 ARG A C 1
ATOM 772 O O . ARG A 1 96 ? 24.992 20.905 -21.311 1.00 33.49 231 ARG A O 1
ATOM 780 N N . ASP A 1 97 ? 26.394 19.579 -20.110 1.00 32.57 232 ASP A N 1
ATOM 781 C CA . ASP A 1 97 ? 25.439 18.699 -19.441 1.00 32.00 232 ASP A CA 1
ATOM 782 C C . ASP A 1 97 ? 24.957 19.147 -18.040 1.00 30.77 232 ASP A C 1
ATOM 783 O O . ASP A 1 97 ? 24.230 18.389 -17.374 1.00 31.07 232 ASP A O 1
ATOM 788 N N . GLY A 1 98 ? 25.328 20.344 -17.597 1.00 29.54 233 GLY A N 1
ATOM 789 C CA . GLY A 1 98 ? 24.835 20.862 -16.305 1.00 27.68 233 GLY A CA 1
ATOM 790 C C . GLY A 1 98 ? 25.799 21.653 -15.450 1.00 26.07 233 GLY A C 1
ATOM 791 O O . GLY A 1 98 ? 26.952 21.227 -15.199 1.00 23.73 233 GLY A O 1
ATOM 792 N N . GLY A 1 99 ? 25.315 22.758 -14.888 1.00 24.57 234 GLY A N 1
ATOM 793 C CA . GLY A 1 99 ? 26.233 23.620 -14.109 1.00 23.13 234 GLY A CA 1
ATOM 794 C C . GLY A 1 99 ? 26.064 23.599 -12.609 1.00 23.14 234 GLY A C 1
ATOM 795 O O . GLY A 1 99 ? 26.699 24.400 -11.943 1.00 23.14 234 GLY A O 1
ATOM 796 N N . CYS A 1 100 ? 25.226 22.686 -12.073 1.00 24.63 235 CYS A N 1
ATOM 797 C CA . CYS A 1 100 ? 24.959 22.594 -10.609 1.00 24.01 235 CYS A CA 1
ATOM 798 C C . CYS A 1 100 ? 25.242 21.171 -10.142 1.00 23.26 235 CYS A C 1
ATOM 799 O O . CYS A 1 100 ? 24.990 20.219 -10.904 1.00 22.65 235 CYS A O 1
ATOM 802 N N . MET A 1 101 ? 25.707 20.982 -8.891 1.00 23.15 236 MET A N 1
ATOM 803 C CA . MET A 1 101 ? 26.052 19.644 -8.416 1.00 21.22 236 MET A CA 1
ATOM 804 C C . MET A 1 101 ? 24.909 18.983 -7.549 1.00 23.12 236 MET A C 1
ATOM 805 O O . MET A 1 101 ? 24.209 19.652 -6.803 1.00 20.15 236 MET A O 1
ATOM 810 N N . LEU A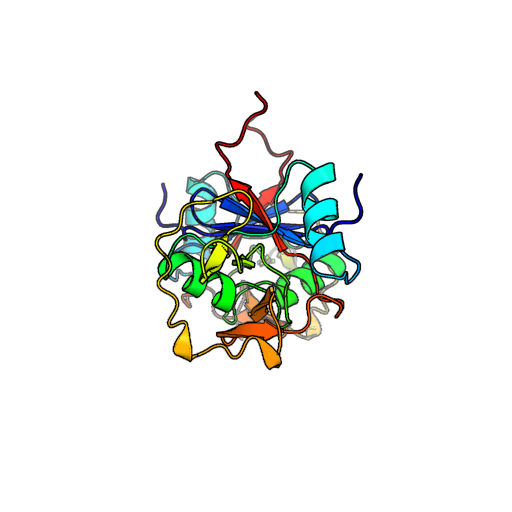 1 102 ? 24.690 17.697 -7.751 1.00 20.38 237 LEU A N 1
ATOM 811 C CA . LEU A 1 102 ? 23.937 16.844 -6.878 1.00 23.02 237 LEU A CA 1
ATOM 812 C C . LEU A 1 102 ? 24.860 15.838 -6.222 1.00 21.48 237 LEU A C 1
ATOM 813 O O . LEU A 1 102 ? 25.854 15.448 -6.814 1.00 19.82 237 LEU A O 1
ATOM 818 N N . LEU A 1 103 ? 24.412 15.439 -5.042 1.00 21.58 238 LEU A N 1
ATOM 819 C CA . LEU A 1 103 ? 24.777 14.246 -4.294 1.00 23.45 238 LEU A CA 1
ATOM 820 C C . LEU A 1 103 ? 23.818 13.076 -4.592 1.00 25.82 238 LEU A C 1
ATOM 821 O O . LEU A 1 103 ? 22.578 13.210 -4.448 1.00 25.63 238 LEU A O 1
ATOM 826 N N . SER A 1 104 ? 24.383 11.935 -4.986 1.00 28.79 239 SER A N 1
ATOM 827 C CA . SER A 1 104 ? 23.684 10.621 -4.877 1.00 31.33 239 SER A CA 1
ATOM 828 C C . SER A 1 104 ? 24.513 9.683 -4.002 1.00 33.10 239 SER A C 1
ATOM 829 O O . SER A 1 104 ? 25.680 9.992 -3.691 1.00 32.66 239 SER A O 1
ATOM 832 N N . LYS A 1 105 ? 23.937 8.555 -3.589 1.00 34.37 240 LYS A N 1
ATOM 833 C CA . LYS A 1 105 ? 24.724 7.486 -2.947 1.00 35.31 240 LYS A CA 1
ATOM 834 C C . LYS A 1 105 ? 25.977 7.047 -3.682 1.00 34.39 240 LYS A C 1
ATOM 835 O O . LYS A 1 105 ? 26.960 6.544 -3.085 1.00 34.53 240 LYS A O 1
ATOM 841 N N . THR A 1 106 ? 25.978 7.229 -4.987 1.00 34.57 241 THR A N 1
ATOM 842 C CA . THR A 1 106 ? 27.103 6.713 -5.731 1.00 33.56 241 THR A CA 1
ATOM 843 C C . THR A 1 106 ? 28.244 7.748 -5.998 1.00 34.57 241 THR A C 1
ATOM 844 O O . THR A 1 106 ? 29.423 7.362 -5.986 1.00 32.98 241 THR A O 1
ATOM 848 N N . ARG A 1 107 ? 27.899 9.033 -6.201 1.00 33.30 242 ARG A N 1
ATOM 849 C CA . ARG A 1 107 ? 28.852 10.030 -6.669 1.00 33.51 242 ARG A CA 1
ATOM 850 C C . ARG A 1 107 ? 28.243 11.417 -6.650 1.00 31.85 242 ARG A C 1
ATOM 851 O O . ARG A 1 107 ? 27.048 11.566 -6.495 1.00 32.79 242 ARG A O 1
ATOM 859 N N . LEU A 1 108 ? 29.114 12.417 -6.793 1.00 30.57 243 LEU A N 1
ATOM 860 C CA . LEU A 1 108 ? 28.771 13.764 -7.171 1.00 27.69 243 LEU A CA 1
ATOM 861 C C . LEU A 1 108 ? 28.558 13.727 -8.698 1.00 28.18 243 LEU A C 1
ATOM 862 O O . LEU A 1 108 ? 29.344 13.108 -9.423 1.00 28.25 243 LEU A O 1
ATOM 867 N N . ASP A 1 109 ? 27.493 14.373 -9.183 1.00 26.70 244 ASP A N 1
ATOM 868 C CA . ASP A 1 109 ? 27.289 14.526 -10.607 1.00 26.26 244 ASP A CA 1
ATOM 869 C C . ASP A 1 109 ? 26.796 15.925 -10.906 1.00 25.99 244 ASP A C 1
ATOM 870 O O . ASP A 1 109 ? 26.221 16.571 -10.044 1.00 25.83 244 ASP A O 1
ATOM 875 N N . ASN A 1 110 ? 27.081 16.457 -12.089 1.00 25.17 245 ASN A N 1
ATOM 876 C CA . ASN A 1 110 ? 26.559 17.736 -12.435 1.00 25.11 245 ASN A CA 1
ATOM 877 C C . ASN A 1 110 ? 25.264 17.540 -13.208 1.00 25.58 245 ASN A C 1
ATOM 878 O O . ASN A 1 110 ? 25.066 16.498 -13.833 1.00 25.86 245 ASN A O 1
ATOM 883 N N . ASP A 1 111 ? 24.429 18.553 -13.207 1.00 25.95 246 ASP A N 1
ATOM 884 C CA . ASP A 1 111 ? 23.140 18.415 -13.856 1.00 25.73 246 ASP A CA 1
ATOM 885 C C . ASP A 1 111 ? 22.487 19.776 -14.101 1.00 26.66 246 ASP A C 1
ATOM 886 O O . ASP A 1 111 ? 22.894 20.774 -13.516 1.00 26.13 246 ASP A O 1
ATOM 891 N N . ASN A 1 112 ? 21.447 19.788 -14.967 1.00 27.17 247 ASN A N 1
ATOM 892 C CA . ASN A 1 112 ? 20.683 20.948 -15.280 1.00 25.61 247 ASN A CA 1
ATOM 893 C C . ASN A 1 112 ? 20.192 21.626 -14.029 1.00 25.20 247 ASN A C 1
ATOM 894 O O . ASN A 1 112 ? 19.352 21.065 -13.323 1.00 27.52 247 ASN A O 1
ATOM 899 N N . CYS A 1 113 ? 20.578 22.876 -13.831 1.00 24.90 248 CYS A N 1
ATOM 900 C CA . CYS A 1 113 ? 20.138 23.636 -12.648 1.00 25.95 248 CYS A CA 1
ATOM 901 C C . CYS A 1 113 ? 18.631 23.786 -12.521 1.00 25.86 248 CYS A C 1
ATOM 902 O O . CYS A 1 113 ? 18.134 24.172 -11.475 1.00 25.73 248 CYS A O 1
ATOM 905 N N . ASP A 1 114 ? 17.910 23.459 -13.582 1.00 26.54 249 ASP A N 1
ATOM 906 C CA . ASP A 1 114 ? 16.424 23.666 -13.655 1.00 25.79 249 ASP A CA 1
ATOM 907 C C . ASP A 1 114 ? 15.677 22.420 -13.303 1.00 25.55 249 ASP A C 1
ATOM 908 O O . ASP A 1 114 ? 14.423 22.456 -13.138 1.00 27.39 249 ASP A O 1
ATOM 913 N N . LYS A 1 115 ? 16.371 21.275 -13.265 1.00 23.76 250 LYS A N 1
ATOM 914 C CA . LYS A 1 115 ? 15.695 20.103 -12.809 1.00 24.84 250 LYS A CA 1
ATOM 915 C C . LYS A 1 115 ? 15.429 20.264 -11.301 1.00 25.43 250 LYS A C 1
ATOM 916 O O . LYS A 1 115 ? 16.187 20.913 -10.598 1.00 24.87 250 LYS A O 1
ATOM 922 N N . SER A 1 116 ? 14.393 19.584 -10.828 1.00 26.88 251 SER A N 1
ATOM 923 C CA . SER A 1 116 ? 13.871 19.551 -9.460 1.00 26.53 251 SER A CA 1
ATOM 924 C C . SER A 1 116 ? 14.389 18.264 -8.780 1.00 27.44 251 SER A C 1
ATOM 925 O O . SER A 1 116 ? 14.039 17.128 -9.200 1.00 28.15 251 SER A O 1
ATOM 928 N N . PHE A 1 117 ? 15.296 18.448 -7.785 1.00 25.33 252 PHE A N 1
ATOM 929 C CA . PHE A 1 117 ? 15.824 17.398 -6.872 1.00 23.30 252 PHE A CA 1
ATOM 930 C C . PHE A 1 117 ? 15.550 17.760 -5.372 1.00 22.19 252 PHE A C 1
ATOM 931 O O . PHE A 1 117 ? 15.202 18.900 -5.053 1.00 18.36 252 PHE A O 1
ATOM 939 N N . ILE A 1 118 ? 15.635 16.767 -4.487 1.00 23.58 253 ILE A N 1
ATOM 940 C CA . ILE A 1 118 ? 15.543 16.998 -3.033 1.00 23.46 253 ILE A CA 1
ATOM 941 C C . ILE A 1 118 ? 16.640 17.986 -2.624 1.00 24.27 253 ILE A C 1
ATOM 942 O O . ILE A 1 118 ? 17.761 17.801 -2.988 1.00 24.38 253 ILE A O 1
ATOM 947 N N . CYS A 1 119 ? 16.294 19.019 -1.867 1.00 24.17 254 CYS A N 1
ATOM 948 C CA . CYS A 1 119 ? 17.312 19.894 -1.211 1.00 25.45 254 CYS A CA 1
ATOM 949 C C . CYS A 1 119 ? 17.873 19.269 0.057 1.00 24.67 254 CYS A C 1
ATOM 950 O O . CYS A 1 119 ? 17.145 18.842 0.952 1.00 24.12 254 CYS A O 1
ATOM 953 N N . ILE A 1 120 ? 19.201 19.168 0.129 1.00 25.71 255 ILE A N 1
ATOM 954 C CA . ILE A 1 120 ? 19.780 18.909 1.421 1.00 25.37 255 ILE A CA 1
ATOM 955 C C . ILE A 1 120 ? 20.470 20.212 1.864 1.00 26.14 255 ILE A C 1
ATOM 956 O O . ILE A 1 120 ? 21.377 20.749 1.147 1.00 25.21 255 ILE A O 1
ATOM 961 N N . CYS A 1 121 ? 19.946 20.740 2.985 1.00 25.14 256 CYS A N 1
ATOM 962 C CA . CYS A 1 121 ? 20.450 21.932 3.682 1.00 25.01 256 CYS A CA 1
ATOM 963 C C . CYS A 1 121 ? 21.393 21.569 4.836 1.00 24.06 256 CYS A C 1
ATOM 964 O O . CYS A 1 121 ? 21.088 20.729 5.622 1.00 25.45 256 CYS A O 1
ATOM 967 N N . GLY A 1 122 ? 22.559 22.166 4.950 1.00 25.94 257 GLY A N 1
ATOM 968 C CA . GLY A 1 122 ? 23.333 21.914 6.169 1.00 24.64 257 GLY A CA 1
ATOM 969 C C . GLY A 1 122 ? 23.361 23.120 7.107 1.00 24.03 257 GLY A C 1
ATOM 970 O O . GLY A 1 122 ? 23.182 24.265 6.679 1.00 25.15 257 GLY A O 1
ATOM 971 N N . LYS A 1 123 ? 23.590 22.849 8.380 1.00 25.46 258 LYS A N 1
ATOM 972 C CA . LYS A 1 123 ? 23.818 23.822 9.447 1.00 26.09 258 LYS A CA 1
ATOM 973 C C . LYS A 1 123 ? 24.746 23.200 10.504 1.00 25.46 258 LYS A C 1
ATOM 974 O O . LYS A 1 123 ? 24.460 22.162 11.057 1.00 24.12 258 LYS A O 1
ATOM 980 N N . ARG A 1 124 ? 25.923 23.817 10.694 1.00 26.29 259 ARG A N 1
ATOM 981 C CA . ARG A 1 124 ? 26.811 23.471 11.770 1.00 25.82 259 ARG A CA 1
ATOM 982 C C . ARG A 1 124 ? 26.212 23.754 13.127 1.00 25.21 259 ARG A C 1
ATOM 983 O O . ARG A 1 124 ? 25.369 24.629 13.304 1.00 26.33 259 ARG A O 1
ATOM 991 N N . LEU A 1 125 ? 26.650 22.982 14.093 1.00 25.46 260 LEU A N 1
ATOM 992 C CA . LEU A 1 125 ? 26.134 23.106 15.439 1.00 27.34 260 LEU A CA 1
ATOM 993 C C . LEU A 1 125 ? 26.684 24.360 16.205 1.00 27.92 260 LEU A C 1
ATOM 994 O O . LEU A 1 125 ? 26.084 24.855 17.174 1.00 27.54 260 LEU A O 1
ATOM 999 N N . ASP A 1 126 ? 27.851 24.851 15.773 1.00 28.68 261 ASP A N 1
ATOM 1000 C CA . ASP A 1 126 ? 28.404 26.115 16.204 1.00 28.34 261 ASP A CA 1
ATOM 1001 C C . ASP A 1 126 ? 27.956 27.327 15.308 1.00 29.49 261 ASP A C 1
ATOM 1002 O O . ASP A 1 126 ? 28.655 28.336 15.259 1.00 28.01 261 ASP A O 1
ATOM 1007 N N . LYS A 1 127 ? 26.766 27.252 14.670 1.00 30.05 262 LYS A N 1
ATOM 1008 C CA . LYS A 1 127 ? 26.296 28.370 13.859 1.00 30.78 262 LYS A CA 1
ATOM 1009 C C . LYS A 1 127 ? 25.217 29.143 14.601 1.00 30.11 262 LYS A C 1
ATOM 1010 O O . LYS A 1 127 ? 24.191 28.590 14.990 1.00 31.52 262 LYS A O 1
ATOM 1016 N N . PHE A 1 128 ? 25.501 30.424 14.847 1.00 28.75 263 PHE A N 1
ATOM 1017 C CA . PHE A 1 128 ? 24.714 31.277 15.724 1.00 26.77 263 P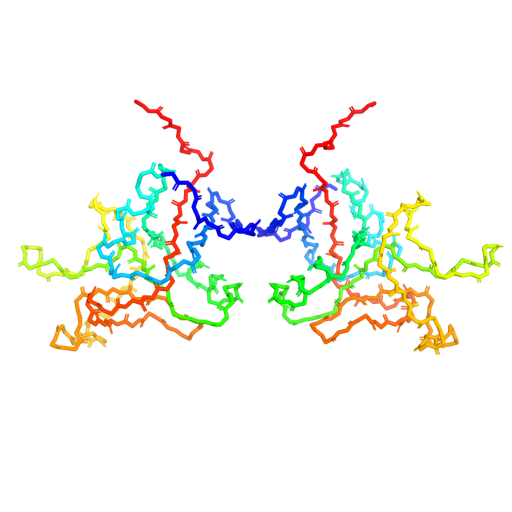HE A CA 1
ATOM 1018 C C . PHE A 1 128 ? 24.440 32.554 14.943 1.00 27.00 263 PHE A C 1
ATOM 1019 O O . PHE A 1 128 ? 25.222 32.935 14.059 1.00 27.32 263 PHE A O 1
ATOM 1027 N N . PRO A 1 129 ? 23.289 33.202 15.199 1.00 28.23 264 PRO A N 1
ATOM 1028 C CA . PRO A 1 129 ? 23.073 34.505 14.586 1.00 28.32 264 PRO A CA 1
ATOM 1029 C C . PRO A 1 129 ? 24.159 35.523 14.930 1.00 30.14 264 PRO A C 1
ATOM 1030 O O . PRO A 1 129 ? 24.820 35.436 15.977 1.00 30.43 264 PRO A O 1
ATOM 1034 N N . HIS A 1 130 ? 24.345 36.464 14.007 1.00 31.99 265 HIS A N 1
ATOM 1035 C CA . HIS A 1 130 ? 25.212 37.608 14.135 1.00 33.42 265 HIS A CA 1
ATOM 1036 C C . HIS A 1 130 ? 24.437 38.824 13.615 1.00 34.01 265 HIS A C 1
ATOM 1037 O O . HIS A 1 130 ? 23.208 38.807 13.325 1.00 32.55 265 HIS A O 1
ATOM 1045 N N . GLY B 1 4 ? 31.721 5.307 29.416 1.00 57.59 139 GLY B N 1
ATOM 1046 C CA . GLY B 1 4 ? 31.257 6.654 28.949 1.00 58.57 139 GLY B CA 1
ATOM 1047 C C . GLY B 1 4 ? 31.904 7.129 27.643 1.00 58.72 139 GLY B C 1
ATOM 1048 O O . GLY B 1 4 ? 33.000 7.772 27.666 1.00 60.10 139 GLY B O 1
ATOM 1049 N N . ARG B 1 5 ? 31.192 6.837 26.532 1.00 56.80 140 ARG B N 1
ATOM 1050 C CA . ARG B 1 5 ? 31.591 6.968 25.089 1.00 54.57 140 ARG B CA 1
ATOM 1051 C C . ARG B 1 5 ? 31.825 5.579 24.375 1.00 52.30 140 ARG B C 1
ATOM 1052 O O . ARG B 1 5 ? 31.275 4.515 24.841 1.00 53.29 140 ARG B O 1
ATOM 1060 N N . GLY B 1 6 ? 32.610 5.593 23.269 1.00 47.89 141 GLY B N 1
ATOM 1061 C CA . GLY B 1 6 ? 32.652 4.521 22.266 1.00 41.76 141 GLY B CA 1
ATOM 1062 C C . GLY B 1 6 ? 31.417 4.548 21.363 1.00 37.94 141 GLY B C 1
ATOM 1063 O O . GLY B 1 6 ? 30.870 3.514 21.049 1.00 38.36 141 GLY B O 1
ATOM 1064 N N . PHE B 1 7 ? 30.946 5.727 20.982 1.00 34.46 142 PHE B N 1
ATOM 1065 C CA . PHE B 1 7 ? 29.842 5.886 20.033 1.00 31.14 142 PHE B CA 1
ATOM 1066 C C . PHE B 1 7 ? 30.249 6.296 18.602 1.00 29.81 142 PHE B C 1
ATOM 1067 O O . PHE B 1 7 ? 31.286 6.940 18.390 1.00 31.07 142 PHE B O 1
ATOM 1075 N N . GLU B 1 8 ? 29.489 5.906 17.594 1.00 27.37 143 GLU B N 1
ATOM 1076 C CA . GLU B 1 8 ? 29.692 6.490 16.270 1.00 25.80 143 GLU B CA 1
ATOM 1077 C C . GLU B 1 8 ? 29.633 8.029 16.318 1.00 26.81 143 GLU B C 1
ATOM 1078 O O . GLU B 1 8 ? 29.085 8.601 17.280 1.00 27.96 143 GLU B O 1
ATOM 1084 N N . LYS B 1 9 ? 30.224 8.699 15.332 1.00 26.73 144 LYS B N 1
ATOM 1085 C CA . LYS B 1 9 ? 30.166 10.165 15.247 1.00 30.04 144 LYS B CA 1
ATOM 1086 C C . LYS B 1 9 ? 28.839 10.671 14.699 1.00 28.25 144 LYS B C 1
ATOM 1087 O O . LYS B 1 9 ? 28.650 11.874 14.637 1.00 28.61 144 LYS B O 1
ATOM 1093 N N . TYR B 1 10 ? 27.919 9.770 14.313 1.00 27.23 145 TYR B N 1
ATOM 1094 C CA . TYR B 1 10 ? 26.721 10.213 13.567 1.00 23.53 145 TYR B CA 1
ATOM 1095 C C . TYR B 1 10 ? 25.472 9.854 14.314 1.00 22.07 145 TYR B C 1
ATOM 1096 O O . TYR B 1 10 ? 25.484 9.004 15.149 1.00 22.07 145 TYR B O 1
ATOM 1105 N N . TRP B 1 11 ? 24.352 10.520 14.072 1.00 22.57 146 TRP B N 1
ATOM 1106 C CA . TRP B 1 11 ? 23.184 10.076 14.815 1.00 21.44 146 TRP B CA 1
ATOM 1107 C C . TRP B 1 11 ? 22.027 10.600 14.068 1.00 22.46 146 TRP B C 1
ATOM 1108 O O . TRP B 1 11 ? 22.188 11.426 13.210 1.00 23.21 146 TRP B O 1
ATOM 1119 N N . PHE B 1 12 ? 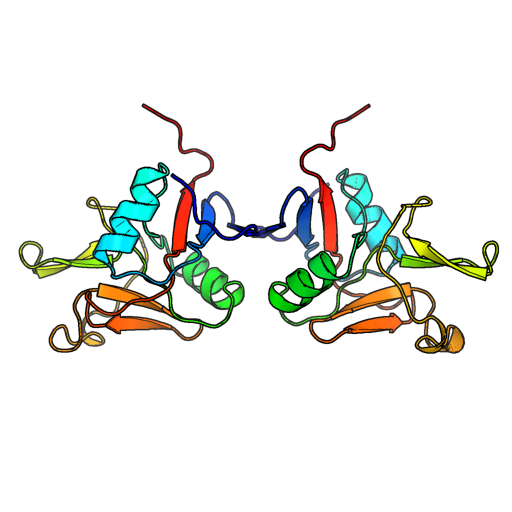20.832 10.178 14.412 1.00 24.14 147 PHE B N 1
ATOM 1120 C CA . PHE B 1 12 ? 19.722 10.822 13.745 1.00 24.00 147 PHE B CA 1
ATOM 1121 C C . PHE B 1 12 ? 18.539 11.010 14.590 1.00 22.59 147 PHE B C 1
ATOM 1122 O O . PHE B 1 12 ? 18.545 10.557 15.675 1.00 20.36 147 PHE B O 1
ATOM 1130 N N . CYS B 1 13 ? 17.574 11.781 14.101 1.00 23.37 148 CYS B N 1
ATOM 1131 C CA . CYS B 1 13 ? 16.377 12.088 14.818 1.00 23.25 148 CYS B CA 1
ATOM 1132 C C . CYS B 1 13 ? 15.154 12.044 13.940 1.00 24.74 148 CYS B C 1
ATOM 1133 O O . CYS B 1 13 ? 15.209 12.280 12.730 1.00 23.82 148 CYS B O 1
ATOM 1136 N N . TYR B 1 14 ? 14.019 11.856 14.602 1.00 27.60 149 TYR B N 1
ATOM 1137 C CA . TYR B 1 14 ? 12.744 11.780 13.928 1.00 28.75 149 TYR B CA 1
ATOM 1138 C C . TYR B 1 14 ? 11.736 12.303 14.965 1.00 29.06 149 TYR B C 1
ATOM 1139 O O . TYR B 1 14 ? 11.590 11.705 16.014 1.00 27.01 149 TYR B O 1
ATOM 1148 N N . GLY B 1 15 ? 11.083 13.431 14.665 1.00 29.48 150 GLY B N 1
ATOM 1149 C CA . GLY B 1 15 ? 10.107 14.034 15.567 1.00 29.61 150 GLY B CA 1
ATOM 1150 C C . GLY B 1 15 ? 10.801 14.400 16.845 1.00 29.96 150 GLY B C 1
ATOM 1151 O O . GLY B 1 15 ? 11.665 15.268 16.850 1.00 30.99 150 GLY B O 1
ATOM 1152 N N . ILE B 1 16 ? 10.469 13.699 17.939 1.00 31.46 151 ILE B N 1
ATOM 1153 C CA . ILE B 1 16 ? 10.998 14.038 19.275 1.00 29.75 151 ILE B CA 1
ATOM 1154 C C . ILE B 1 16 ? 12.112 13.115 19.811 1.00 28.67 151 ILE B C 1
ATOM 1155 O O . ILE B 1 16 ? 12.565 13.269 20.916 1.00 28.56 151 ILE B O 1
ATOM 1160 N N . LYS B 1 17 ? 12.573 12.187 18.990 1.00 26.45 152 LYS B N 1
ATOM 1161 C CA . LYS B 1 17 ? 13.499 11.136 19.399 1.00 23.94 152 LYS B CA 1
ATOM 1162 C C . LYS B 1 17 ? 14.772 11.110 18.501 1.00 23.31 152 LYS B C 1
ATOM 1163 O O . LYS B 1 17 ? 14.637 11.040 17.239 1.00 23.97 152 LYS B O 1
ATOM 1169 N N . CYS B 1 18 ? 15.954 11.069 19.127 1.00 21.48 153 CYS B N 1
ATOM 1170 C CA . CYS B 1 18 ? 17.219 10.764 18.410 1.00 19.50 153 CYS B CA 1
ATOM 1171 C C . CYS B 1 18 ? 17.755 9.329 18.635 1.00 18.00 153 CYS B C 1
ATOM 1172 O O . CYS B 1 18 ? 17.333 8.689 19.563 1.00 19.26 153 CYS B O 1
ATOM 1175 N N . TYR B 1 19 ? 18.787 8.901 17.867 1.00 19.44 154 TYR B N 1
ATOM 1176 C CA . TYR B 1 19 ? 19.227 7.525 17.736 1.00 16.28 154 TYR B CA 1
ATOM 1177 C C . TYR B 1 19 ? 20.741 7.552 17.646 1.00 20.22 154 TYR B C 1
ATOM 1178 O O . TYR B 1 19 ? 21.284 8.270 16.817 1.00 21.35 154 TYR B O 1
ATOM 1187 N N . TYR B 1 20 ? 21.378 6.757 18.462 1.00 19.80 155 TYR B N 1
ATOM 1188 C CA . TYR B 1 20 ? 22.865 6.820 18.643 1.00 22.16 155 TYR B CA 1
ATOM 1189 C C . TYR B 1 20 ? 23.316 5.372 18.482 1.00 22.11 155 TYR B C 1
ATOM 1190 O O . TYR B 1 20 ? 22.518 4.473 18.673 1.00 20.68 155 TYR B O 1
ATOM 1199 N N . PHE B 1 21 ? 24.591 5.174 18.075 1.00 25.42 156 PHE B N 1
ATOM 1200 C CA . PHE B 1 21 ? 25.091 3.892 17.587 1.00 24.93 156 PHE B CA 1
ATOM 1201 C C . PHE B 1 21 ? 26.364 3.705 18.318 1.00 25.28 156 PHE B C 1
ATOM 1202 O O . PHE B 1 21 ? 27.239 4.575 18.268 1.00 23.97 156 PHE B O 1
ATOM 1210 N N . VAL B 1 22 ? 26.447 2.590 19.027 1.00 26.31 157 VAL B N 1
ATOM 1211 C CA . VAL B 1 22 ? 27.702 2.123 19.674 1.00 28.66 157 VAL B CA 1
ATOM 1212 C C . VAL B 1 22 ? 28.626 1.510 18.567 1.00 30.52 157 VAL B C 1
ATOM 1213 O O . VAL B 1 22 ? 28.147 0.832 17.586 1.00 28.89 157 VAL B O 1
ATOM 1217 N N . MET B 1 23 ? 29.932 1.772 18.703 1.00 31.90 158 MET B N 1
ATOM 1218 C CA . MET B 1 23 ? 30.927 1.308 17.750 1.00 35.15 158 MET B CA 1
ATOM 1219 C C . MET B 1 23 ? 31.152 -0.194 17.739 1.00 34.04 158 MET B C 1
ATOM 1220 O O . MET B 1 23 ? 31.303 -0.776 16.679 1.00 35.48 158 MET B O 1
ATOM 1225 N N . ASP B 1 24 ? 31.203 -0.811 18.911 1.00 33.78 159 ASP B N 1
ATOM 1226 C CA . ASP B 1 24 ? 31.417 -2.221 19.043 1.00 33.04 159 ASP B CA 1
ATOM 1227 C C . ASP B 1 24 ? 30.137 -2.997 19.253 1.00 32.37 159 ASP B C 1
ATOM 1228 O O . ASP B 1 24 ? 29.280 -2.617 20.044 1.00 30.51 159 ASP B O 1
ATOM 1233 N N . ARG B 1 25 ? 30.039 -4.117 18.538 1.00 31.48 160 ARG B N 1
ATOM 1234 C CA . ARG B 1 25 ? 28.949 -5.077 18.705 1.00 30.81 160 ARG B CA 1
ATOM 1235 C C . ARG B 1 25 ? 29.005 -5.659 20.110 1.00 30.25 160 ARG B C 1
ATOM 1236 O O . ARG B 1 25 ? 30.103 -5.897 20.613 1.00 29.50 160 ARG B O 1
ATOM 1244 N N . LYS B 1 26 ? 27.841 -5.862 20.737 1.00 28.19 161 LYS B N 1
ATOM 1245 C CA . LYS B 1 26 ? 27.745 -6.298 22.125 1.00 27.97 161 LYS B CA 1
ATOM 1246 C C . LYS B 1 26 ? 26.558 -7.243 22.233 1.00 27.77 161 LYS B C 1
ATOM 1247 O O . LYS B 1 26 ? 25.674 -7.240 21.362 1.00 27.73 161 LYS B O 1
ATOM 1253 N N . THR B 1 27 ? 26.501 -7.957 23.338 1.00 26.85 162 THR B N 1
ATOM 1254 C CA . THR B 1 27 ? 25.404 -8.829 23.679 1.00 27.64 162 THR B CA 1
ATOM 1255 C C . THR B 1 27 ? 24.219 -7.949 23.998 1.00 26.93 162 THR B C 1
ATOM 1256 O O . THR B 1 27 ? 24.385 -6.775 24.269 1.00 27.84 162 THR B O 1
ATOM 1260 N N . TRP B 1 28 ? 23.017 -8.497 24.086 1.00 26.82 163 TRP B N 1
ATOM 1261 C CA . TRP B 1 28 ? 21.909 -7.649 24.349 1.00 25.69 163 TRP B CA 1
ATOM 1262 C C . TRP B 1 28 ? 22.096 -6.887 25.642 1.00 26.06 163 TRP B C 1
ATOM 1263 O O . TRP B 1 28 ? 21.821 -5.685 25.680 1.00 25.69 163 TRP B O 1
ATOM 1274 N N . SER B 1 29 ? 22.548 -7.583 26.697 1.00 26.12 164 SER B N 1
ATOM 1275 C CA . SER B 1 29 ? 22.628 -7.016 28.048 1.00 25.83 164 SER B CA 1
ATOM 1276 C C . SER B 1 29 ? 23.711 -5.951 28.134 1.00 24.36 164 SER B C 1
ATOM 1277 O O . SER B 1 29 ? 23.635 -5.023 28.942 1.00 23.88 164 SER B O 1
ATOM 1280 N N . GLY B 1 30 ? 24.790 -6.214 27.421 1.00 23.47 165 GLY B N 1
ATOM 1281 C CA . GLY B 1 30 ? 25.851 -5.263 27.255 1.00 24.75 165 GLY B CA 1
ATOM 1282 C C . GLY B 1 30 ? 25.426 -4.002 26.527 1.00 25.59 165 GLY B C 1
ATOM 1283 O O . GLY B 1 30 ? 25.884 -2.937 26.863 1.00 26.68 165 GLY B O 1
ATOM 1284 N N . CYS B 1 31 ? 24.579 -4.125 25.493 1.00 26.06 166 CYS B N 1
ATOM 1285 C CA . CYS B 1 31 ? 24.016 -2.983 24.829 1.00 24.97 166 CYS B CA 1
ATOM 1286 C C . CYS B 1 31 ? 23.161 -2.170 25.843 1.00 24.94 166 CYS B C 1
ATOM 1287 O O . CYS B 1 31 ? 23.149 -0.940 25.880 1.00 23.44 166 CYS B O 1
ATOM 1290 N N . LYS B 1 32 ? 22.408 -2.890 26.629 1.00 26.38 167 LYS B N 1
ATOM 1291 C CA . LYS B 1 32 ? 21.451 -2.263 27.497 1.00 27.25 167 LYS B CA 1
ATOM 1292 C C . LYS B 1 32 ? 22.200 -1.425 28.506 1.00 28.46 167 LYS B C 1
ATOM 1293 O O . LYS B 1 32 ? 21.820 -0.264 28.749 1.00 27.52 167 LYS B O 1
ATOM 1299 N N . GLN B 1 33 ? 23.285 -2.005 29.042 1.00 28.99 168 GLN B N 1
ATOM 1300 C CA . GLN B 1 33 ? 24.145 -1.297 29.994 1.00 31.82 168 GLN B CA 1
ATOM 1301 C C . GLN B 1 33 ? 24.983 -0.162 29.402 1.00 30.78 168 GLN B C 1
ATOM 1302 O O . GLN B 1 33 ? 25.108 0.865 30.040 1.00 29.47 168 GLN B O 1
ATOM 1308 N N . THR B 1 34 ? 25.558 -0.343 28.198 1.00 31.25 169 THR B N 1
ATOM 1309 C CA . THR B 1 34 ? 26.249 0.735 27.451 1.00 30.33 169 THR B CA 1
ATOM 1310 C C . THR B 1 34 ? 25.334 1.936 27.161 1.00 30.43 169 THR B C 1
ATOM 1311 O O . THR B 1 34 ? 25.684 3.080 27.455 1.00 31.15 169 THR B O 1
ATOM 1315 N N . CYS B 1 35 ? 24.160 1.690 26.601 1.00 31.25 170 CYS B N 1
ATOM 1316 C CA . CYS B 1 35 ? 23.185 2.782 26.459 1.00 31.25 170 CYS B CA 1
ATOM 1317 C C . CYS B 1 35 ? 22.945 3.492 27.798 1.00 32.40 170 CYS B C 1
ATOM 1318 O O . CYS B 1 35 ? 22.877 4.726 27.841 1.00 33.72 170 CYS B O 1
ATOM 1321 N N . GLN B 1 36 ? 22.830 2.742 28.884 1.00 32.86 171 GLN B N 1
ATOM 1322 C CA . GLN B 1 36 ? 22.489 3.346 30.173 1.00 34.09 171 GLN B CA 1
ATOM 1323 C C . GLN B 1 36 ? 23.542 4.200 30.819 1.00 33.77 171 GLN B C 1
ATOM 1324 O O . GLN B 1 36 ? 23.225 5.261 31.311 1.00 34.33 171 GLN B O 1
ATOM 1330 N N . ILE B 1 37 ? 24.785 3.743 30.742 1.00 34.87 172 ILE B N 1
ATOM 1331 C CA . ILE B 1 37 ? 25.986 4.442 31.171 1.00 36.28 172 ILE B CA 1
ATOM 1332 C C . ILE B 1 37 ? 25.984 5.883 30.630 1.00 35.68 172 ILE B C 1
ATOM 1333 O O . ILE B 1 37 ? 26.455 6.790 31.297 1.00 36.42 172 ILE B O 1
ATOM 1338 N N . SER B 1 38 ? 25.434 6.085 29.445 1.00 34.72 173 SER B N 1
ATOM 1339 C CA . SER B 1 38 ? 25.402 7.377 28.814 1.00 35.02 173 SER B CA 1
ATOM 1340 C C . SER B 1 38 ? 24.049 8.098 28.903 1.00 35.06 173 SER B C 1
ATOM 1341 O O . SER B 1 38 ? 23.798 9.006 28.125 1.00 36.45 173 SER B O 1
ATOM 1344 N N . SER B 1 39 ? 23.199 7.683 29.840 1.00 34.48 174 SER B N 1
ATOM 1345 C CA . SER B 1 39 ? 21.865 8.217 30.049 1.00 33.36 174 SER B CA 1
ATOM 1346 C C . SER B 1 39 ? 21.001 8.136 28.794 1.00 33.09 174 SER B C 1
ATOM 1347 O O . SER B 1 39 ? 20.171 9.046 28.553 1.00 33.00 174 SER B O 1
ATOM 1350 N N . LEU B 1 40 ? 21.219 7.067 28.006 1.00 31.10 175 LEU B N 1
ATOM 1351 C CA . LEU B 1 40 ? 20.396 6.714 26.831 1.00 28.98 175 LEU B CA 1
ATOM 1352 C C . LEU B 1 40 ? 19.622 5.442 27.237 1.00 28.52 175 LEU B C 1
ATOM 1353 O O . LEU B 1 40 ? 19.674 4.984 28.386 1.00 28.28 175 LEU B O 1
ATOM 1358 N N . SER B 1 41 ? 18.895 4.850 26.323 1.00 27.26 176 SER B N 1
ATOM 1359 C CA . SER B 1 41 ? 18.290 3.622 26.684 1.00 26.02 176 SER B CA 1
ATOM 1360 C C . SER B 1 41 ? 18.215 2.761 25.500 1.00 25.18 176 SER B C 1
ATOM 1361 O O . SER B 1 41 ? 17.899 3.218 24.420 1.00 25.69 176 SER B O 1
ATOM 1364 N N . LEU B 1 42 ? 18.518 1.473 25.667 1.00 24.31 177 LEU B N 1
ATOM 1365 C CA . LEU B 1 42 ? 18.487 0.650 24.496 1.00 21.20 177 LEU B CA 1
ATOM 1366 C C . LEU B 1 42 ? 17.082 0.819 23.843 1.00 23.45 177 LEU B C 1
ATOM 1367 O O . LEU B 1 42 ? 16.080 0.794 24.558 1.00 23.12 177 LEU B O 1
ATOM 1372 N N . LEU B 1 43 ? 17.007 0.959 22.503 1.00 21.73 178 LEU B N 1
ATOM 1373 C CA . LEU B 1 43 ? 15.866 1.623 21.846 1.00 21.74 178 LEU B CA 1
ATOM 1374 C C . LEU B 1 43 ? 14.478 1.025 22.041 1.00 21.97 178 LEU B C 1
ATOM 1375 O O . LEU B 1 43 ? 14.264 -0.159 21.891 1.00 22.83 178 LEU B O 1
ATOM 1380 N N . LYS B 1 44 ? 13.512 1.887 22.349 1.00 23.70 179 LYS B N 1
ATOM 1381 C CA . LYS B 1 44 ? 12.120 1.516 22.385 1.00 22.60 179 LYS B CA 1
ATOM 1382 C C . LYS B 1 44 ? 11.352 2.140 21.226 1.00 22.50 179 LYS B C 1
ATOM 1383 O O . LYS B 1 44 ? 11.451 3.326 21.005 1.00 20.62 179 LYS B O 1
ATOM 1389 N N . ILE B 1 45 ? 10.615 1.315 20.495 1.00 21.68 180 ILE B N 1
ATOM 1390 C CA . ILE B 1 45 ? 9.881 1.723 19.307 1.00 22.36 180 ILE B CA 1
ATOM 1391 C C . ILE B 1 45 ? 8.427 1.917 19.716 1.00 24.42 180 ILE B C 1
ATOM 1392 O O . ILE B 1 45 ? 7.844 1.035 20.386 1.00 24.53 180 ILE B O 1
ATOM 1397 N N . ASP B 1 46 ? 7.867 3.093 19.353 1.00 25.84 181 ASP B N 1
ATOM 1398 C CA . ASP B 1 46 ? 6.659 3.583 19.958 1.00 26.59 181 ASP B CA 1
ATOM 1399 C C . ASP B 1 46 ? 5.482 3.201 19.129 1.00 26.36 181 ASP B C 1
ATOM 1400 O O . ASP B 1 46 ? 4.418 3.003 19.681 1.00 27.19 181 ASP B O 1
ATOM 1405 N N . ASN B 1 47 ? 5.681 3.091 17.810 1.00 25.52 182 ASN B N 1
ATOM 1406 C CA . ASN B 1 47 ? 4.614 2.823 16.862 1.00 24.53 182 ASN B CA 1
ATOM 1407 C C . ASN B 1 47 ? 5.109 2.413 15.444 1.00 24.91 182 ASN B C 1
ATOM 1408 O O . ASN B 1 47 ? 6.294 2.414 15.144 1.00 23.62 182 ASN B O 1
ATOM 1413 N N . GLU B 1 48 ? 4.158 2.044 14.586 1.00 27.18 183 GLU B N 1
ATOM 1414 C CA . GLU B 1 48 ? 4.370 1.586 13.214 1.00 26.85 183 GLU B CA 1
ATOM 1415 C C . GLU B 1 48 ? 5.003 2.653 12.345 1.00 26.95 183 GLU B C 1
ATOM 1416 O O . GLU B 1 48 ? 5.855 2.343 11.511 1.00 28.12 183 GLU B O 1
ATOM 1422 N N . ASP B 1 49 ? 4.613 3.903 12.534 1.00 28.08 184 ASP B N 1
ATOM 1423 C CA . ASP B 1 49 ? 5.249 5.058 11.848 1.00 29.93 184 ASP B CA 1
ATOM 1424 C C . ASP B 1 49 ? 6.736 5.167 12.084 1.00 28.14 184 ASP B C 1
ATOM 1425 O O . ASP B 1 49 ? 7.521 5.368 11.160 1.00 26.67 184 ASP B O 1
ATOM 1430 N N . GLU B 1 50 ? 7.113 4.995 13.344 1.00 27.71 185 GLU B N 1
ATOM 1431 C CA . GLU B 1 50 ? 8.521 5.068 13.766 1.00 26.89 185 GLU B CA 1
ATOM 1432 C C . GLU B 1 50 ? 9.344 3.902 13.261 1.00 25.71 185 GLU B C 1
ATOM 1433 O O . GLU B 1 50 ? 10.435 4.061 12.770 1.00 27.05 185 GLU B O 1
ATOM 1439 N N . LEU B 1 51 ? 8.803 2.706 13.369 1.00 27.23 186 LEU B N 1
ATOM 1440 C CA . LEU B 1 51 ? 9.438 1.525 12.816 1.00 26.98 186 LEU B CA 1
ATOM 1441 C C . LEU B 1 51 ? 9.674 1.691 11.295 1.00 27.70 186 LEU B C 1
ATOM 1442 O O . LEU B 1 51 ? 10.812 1.446 10.810 1.00 25.78 186 LEU B O 1
ATOM 1447 N N . LYS B 1 52 ? 8.638 2.126 10.555 1.00 28.04 187 LYS B N 1
ATOM 1448 C CA . LYS B 1 52 ? 8.760 2.429 9.103 1.00 28.72 187 LYS B CA 1
ATOM 1449 C C . LYS B 1 52 ? 9.936 3.341 8.822 1.00 29.63 187 LYS B C 1
ATOM 1450 O O . LYS B 1 52 ? 10.783 3.002 8.003 1.00 31.27 187 LYS B O 1
ATOM 1456 N N . PHE B 1 53 ? 9.995 4.489 9.500 1.00 29.92 188 PHE B N 1
ATOM 1457 C CA . PHE B 1 53 ? 11.124 5.390 9.424 1.00 29.85 188 PHE B CA 1
ATOM 1458 C C . PHE B 1 53 ? 12.455 4.708 9.712 1.00 29.99 188 PHE B C 1
ATOM 1459 O O . PHE B 1 53 ? 13.367 4.821 8.895 1.00 30.96 188 PHE B O 1
ATOM 1467 N N . LEU B 1 54 ? 12.609 3.980 10.829 1.00 29.19 189 LEU B N 1
ATOM 1468 C CA . LEU B 1 54 ? 13.931 3.391 11.125 1.00 28.21 189 LEU B CA 1
ATOM 1469 C C . LEU B 1 54 ? 14.388 2.369 10.104 1.00 29.81 189 LEU B C 1
ATOM 1470 O O . LEU B 1 54 ? 15.550 2.292 9.788 1.00 29.86 189 LEU B O 1
ATOM 1475 N N . LYS B 1 55 ? 13.486 1.526 9.630 1.00 30.54 190 LYS B N 1
ATOM 1476 C CA . LYS B 1 55 ? 13.819 0.598 8.563 1.00 31.41 190 LYS B CA 1
ATOM 1477 C C . LYS B 1 55 ? 14.336 1.350 7.317 1.00 33.05 190 LYS B C 1
ATOM 1478 O O . LYS B 1 55 ? 15.303 0.913 6.676 1.00 33.56 190 LYS B O 1
ATOM 1484 N N . LEU B 1 56 ? 13.705 2.485 7.018 1.00 35.01 191 LEU B N 1
ATOM 1485 C CA . LEU B 1 56 ? 14.208 3.481 6.026 1.00 37.29 191 LEU B CA 1
ATOM 1486 C C . LEU B 1 56 ? 15.582 4.153 6.255 1.00 38.52 191 LEU B C 1
ATOM 1487 O O . LEU B 1 56 ? 16.392 4.174 5.332 1.00 38.97 191 LEU B O 1
ATOM 1492 N N . LEU B 1 57 ? 15.873 4.684 7.442 1.00 39.60 192 LEU B N 1
ATOM 1493 C CA . LEU B 1 57 ? 17.131 5.389 7.631 1.00 40.99 192 LEU B CA 1
ATOM 1494 C C . LEU B 1 57 ? 18.335 4.672 8.236 1.00 41.14 192 LEU B C 1
ATOM 1495 O O . LEU B 1 57 ? 19.458 5.165 8.029 1.00 42.86 192 LEU B O 1
ATOM 1500 N N . VAL B 1 58 ? 18.170 3.539 8.945 1.00 40.52 193 VAL B N 1
ATOM 1501 C CA . VAL B 1 58 ? 19.341 2.876 9.593 1.00 38.06 193 VAL B CA 1
ATOM 1502 C C . VAL B 1 58 ? 20.265 2.280 8.543 1.00 37.85 193 VAL B C 1
ATOM 1503 O O . VAL B 1 58 ? 19.758 1.661 7.604 1.00 37.03 193 VAL B O 1
ATOM 1507 N N . PRO B 1 59 ? 21.622 2.458 8.655 1.00 35.76 194 PRO B N 1
ATOM 1508 C CA . PRO B 1 59 ? 22.437 1.675 7.742 1.00 36.10 194 PRO B CA 1
ATOM 1509 C C . PRO B 1 59 ? 22.000 0.225 7.747 1.00 37.04 194 PRO B C 1
ATOM 1510 O O . PRO B 1 59 ? 21.265 -0.192 8.654 1.00 39.15 194 PRO B O 1
ATOM 1514 N N . SER B 1 60 ? 22.397 -0.549 6.744 1.00 37.32 195 SER B N 1
ATOM 1515 C CA . SER B 1 60 ? 21.950 -1.936 6.628 1.00 37.05 195 SER B CA 1
ATOM 1516 C C . SER B 1 60 ? 22.755 -2.905 7.516 1.00 36.79 195 SER B C 1
ATOM 1517 O O . SER B 1 60 ? 23.911 -3.213 7.227 1.00 37.69 195 SER B O 1
ATOM 1520 N N . ASP B 1 61 ? 22.145 -3.389 8.591 1.00 35.11 196 ASP B N 1
ATOM 1521 C CA . ASP B 1 61 ? 22.833 -4.242 9.556 1.00 34.03 196 ASP B CA 1
ATOM 1522 C C . ASP B 1 61 ? 21.709 -4.653 10.483 1.00 32.60 196 ASP B C 1
ATOM 1523 O O . ASP B 1 61 ? 20.539 -4.393 10.144 1.00 32.40 196 ASP B O 1
ATOM 1528 N N . SER B 1 62 ? 22.057 -5.340 11.578 1.00 30.70 197 SER B N 1
ATOM 1529 C CA . SER B 1 62 ? 21.147 -5.827 12.634 1.00 29.48 197 SER B CA 1
ATOM 1530 C C . SER B 1 62 ? 21.511 -5.207 13.988 1.00 28.19 197 SER B C 1
ATOM 1531 O O . SER B 1 62 ? 22.666 -5.063 14.308 1.00 29.11 197 SER B O 1
ATOM 1534 N N . TYR B 1 63 ? 20.497 -4.752 14.725 1.00 26.86 198 TYR B N 1
ATOM 1535 C CA . TYR B 1 63 ? 20.658 -3.863 15.878 1.00 22.79 198 TYR B CA 1
ATOM 1536 C C . TYR B 1 63 ? 19.882 -4.380 17.042 1.00 21.22 198 TYR B C 1
ATOM 1537 O O . TYR B 1 63 ? 18.654 -4.630 16.936 1.00 18.83 198 TYR B O 1
ATOM 1546 N N . TRP B 1 64 ? 20.542 -4.464 18.187 1.00 20.60 199 TRP B N 1
ATOM 1547 C CA . TRP B 1 64 ? 19.810 -4.802 19.429 1.00 20.24 199 TRP B CA 1
ATOM 1548 C C . TRP B 1 64 ? 18.927 -3.613 19.771 1.00 20.73 199 TRP B C 1
ATOM 1549 O O . TRP B 1 64 ? 19.406 -2.481 19.741 1.00 19.04 199 TRP B O 1
ATOM 1560 N N . ILE B 1 65 ? 17.655 -3.872 20.124 1.00 19.90 200 ILE B N 1
ATOM 1561 C CA . ILE B 1 65 ? 16.664 -2.842 20.589 1.00 20.79 200 ILE B CA 1
ATOM 1562 C C . ILE B 1 65 ? 16.070 -3.275 21.928 1.00 19.85 200 ILE B C 1
ATOM 1563 O O . ILE B 1 65 ? 16.181 -4.437 22.268 1.00 22.97 200 ILE B O 1
ATOM 1568 N N . GLY B 1 66 ? 15.494 -2.367 22.709 1.00 18.16 201 GLY B N 1
ATOM 1569 C CA . GLY B 1 66 ? 15.085 -2.651 24.149 1.00 19.76 201 GLY B CA 1
ATOM 1570 C C . GLY B 1 66 ? 13.825 -3.491 24.425 1.00 20.51 201 GLY B C 1
ATOM 1571 O O . GLY B 1 66 ? 12.949 -3.103 25.196 1.00 21.61 201 GLY B O 1
ATOM 1572 N N . LEU B 1 67 ? 13.791 -4.669 23.811 1.00 21.17 202 LEU B N 1
ATOM 1573 C CA . LEU B 1 67 ? 12.648 -5.577 23.736 1.00 20.81 202 LEU B CA 1
ATOM 1574 C C . LEU B 1 67 ? 13.149 -6.990 23.993 1.00 21.77 202 LEU B C 1
ATOM 1575 O O . LEU B 1 67 ? 14.095 -7.468 23.328 1.00 22.55 202 LEU B O 1
ATOM 1580 N N . SER B 1 68 ? 12.498 -7.656 24.956 1.00 21.28 203 SER B N 1
ATOM 1581 C CA . SER B 1 68 ? 12.898 -9.017 25.379 1.00 23.00 203 SER B CA 1
ATOM 1582 C C . SER B 1 68 ? 11.687 -9.687 25.919 1.00 21.36 203 SER B C 1
ATOM 1583 O O . SER B 1 68 ? 10.722 -9.020 26.228 1.00 22.45 203 SER B O 1
ATOM 1586 N N . TYR B 1 69 ? 11.697 -11.003 25.884 1.00 22.62 204 TYR B N 1
ATOM 1587 C CA . TYR B 1 69 ? 10.609 -11.812 26.355 1.00 23.70 204 TYR B CA 1
ATOM 1588 C C . TYR B 1 69 ? 10.632 -11.945 27.894 1.00 25.13 204 TYR B C 1
ATOM 1589 O O . TYR B 1 69 ? 11.648 -12.183 28.485 1.00 24.03 204 TYR B O 1
ATOM 1598 N N . ASP B 1 70 ? 9.474 -11.731 28.499 1.00 27.37 205 ASP B N 1
ATOM 1599 C CA . ASP B 1 70 ? 9.317 -11.621 29.966 1.00 31.11 205 ASP B CA 1
ATOM 1600 C C . ASP B 1 70 ? 8.474 -12.795 30.434 1.00 32.17 205 ASP B C 1
ATOM 1601 O O . ASP B 1 70 ? 7.257 -12.802 30.158 1.00 30.35 205 ASP B O 1
ATOM 1606 N N . ASN B 1 71 ? 9.119 -13.754 31.106 1.00 33.46 206 ASN B N 1
ATOM 1607 C CA . ASN B 1 71 ? 8.495 -14.940 31.820 1.00 37.99 206 ASN B CA 1
ATOM 1608 C C . ASN B 1 71 ? 7.300 -14.675 32.693 1.00 38.63 206 ASN B C 1
ATOM 1609 O O . ASN B 1 71 ? 6.401 -15.499 32.789 1.00 38.67 206 ASN B O 1
ATOM 1614 N N . LYS B 1 72 ? 7.370 -13.562 33.403 1.00 41.23 207 LYS B N 1
ATOM 1615 C CA . LYS B 1 72 ? 6.457 -13.237 34.493 1.00 42.66 207 LYS B CA 1
ATOM 1616 C C . LYS B 1 72 ? 5.216 -12.617 33.884 1.00 43.12 207 LYS B C 1
ATOM 1617 O O . LYS B 1 72 ? 4.091 -13.007 34.222 1.00 42.97 207 LYS B O 1
ATOM 1623 N N . LYS B 1 73 ? 5.423 -11.703 32.929 1.00 43.26 208 LYS B N 1
ATOM 1624 C CA . LYS B 1 73 ? 4.344 -11.186 32.042 1.00 43.25 208 LYS B CA 1
ATOM 1625 C C . LYS B 1 73 ? 3.819 -12.195 31.020 1.00 42.41 208 LYS B C 1
ATOM 1626 O O . LYS B 1 73 ? 2.690 -12.081 30.568 1.00 42.27 208 LYS B O 1
ATOM 1632 N N . LYS B 1 74 ? 4.642 -13.181 30.647 1.00 41.65 209 LYS B N 1
ATOM 1633 C CA . LYS B 1 74 ? 4.265 -14.225 29.674 1.00 40.85 209 LYS B CA 1
ATOM 1634 C C . LYS B 1 74 ? 4.122 -13.563 28.331 1.00 39.21 209 LYS B C 1
ATOM 1635 O O . LYS B 1 74 ? 3.200 -13.839 27.577 1.00 38.01 209 LYS B O 1
ATOM 1641 N N . ASP B 1 75 ? 5.049 -12.637 28.055 1.00 37.95 210 ASP B N 1
ATOM 1642 C CA . ASP B 1 75 ? 4.986 -11.793 26.875 1.00 36.37 210 ASP B CA 1
ATOM 1643 C C . ASP B 1 75 ? 6.293 -11.058 26.576 1.00 33.98 210 ASP B C 1
ATOM 1644 O O . ASP B 1 75 ? 7.134 -10.910 27.434 1.00 32.92 210 ASP B O 1
ATOM 1649 N N . TRP B 1 76 ? 6.431 -10.616 25.330 1.00 32.72 211 TRP B N 1
ATOM 1650 C CA . TRP B 1 76 ? 7.422 -9.627 24.929 1.00 30.57 211 TRP B CA 1
ATOM 1651 C C . TRP B 1 76 ? 7.176 -8.279 25.576 1.00 29.93 211 TRP B C 1
ATOM 1652 O O . TRP B 1 76 ? 6.050 -7.767 25.587 1.00 30.70 211 TRP B O 1
ATOM 1663 N N . ALA B 1 77 ? 8.214 -7.699 26.154 1.00 27.79 212 ALA B N 1
ATOM 1664 C CA . ALA B 1 77 ? 8.081 -6.454 26.881 1.00 26.12 212 ALA B CA 1
ATOM 1665 C C . ALA B 1 77 ? 9.276 -5.490 26.634 1.00 25.85 212 ALA B C 1
ATOM 1666 O O . ALA B 1 77 ? 10.424 -5.927 26.606 1.00 26.23 212 ALA B O 1
ATOM 1668 N N . TRP B 1 78 ? 8.989 -4.198 26.464 1.00 25.30 213 TRP B N 1
ATOM 1669 C CA . TRP B 1 78 ? 10.004 -3.134 26.246 1.00 26.31 213 TRP B CA 1
ATOM 1670 C C . TRP B 1 78 ? 10.735 -2.920 27.569 1.00 27.60 213 TRP B C 1
ATOM 1671 O O . TRP B 1 78 ? 10.145 -3.119 28.626 1.00 28.41 213 TRP B O 1
ATOM 1682 N N . ILE B 1 79 ? 12.023 -2.579 27.562 1.00 31.67 214 ILE B N 1
ATOM 1683 C CA . ILE B 1 79 ? 12.718 -2.395 28.855 1.00 32.42 214 ILE B CA 1
ATOM 1684 C C . ILE B 1 79 ? 12.015 -1.404 29.824 1.00 34.86 214 ILE B C 1
ATOM 1685 O O . ILE B 1 79 ? 11.204 -0.524 29.401 1.00 35.01 214 ILE B O 1
ATOM 1690 N N . ASN B 1 80 ? 12.306 -1.564 31.123 1.00 36.14 215 ASN B N 1
ATOM 1691 C CA . ASN B 1 80 ? 11.746 -0.752 32.204 1.00 37.66 215 ASN B CA 1
ATOM 1692 C C . ASN B 1 80 ? 10.255 -0.480 32.049 1.00 37.80 215 ASN B C 1
ATOM 1693 O O . ASN B 1 80 ? 9.826 0.653 32.182 1.00 38.82 215 ASN B O 1
ATOM 1698 N N . ASN B 1 81 ? 9.471 -1.514 31.778 1.00 38.56 216 ASN B N 1
ATOM 1699 C CA . ASN B 1 81 ? 7.995 -1.414 31.614 1.00 38.70 216 ASN B CA 1
ATOM 1700 C C . ASN B 1 81 ? 7.564 -0.351 30.618 1.00 37.94 216 ASN B C 1
ATOM 1701 O O . ASN B 1 81 ? 6.454 0.209 30.785 1.00 37.93 216 ASN B O 1
ATOM 1706 N N . GLY B 1 82 ? 8.421 -0.049 29.619 1.00 35.21 217 GLY B N 1
ATOM 1707 C CA . GLY B 1 82 ? 8.223 1.073 28.665 1.00 32.13 217 GLY B CA 1
ATOM 1708 C C . GLY B 1 82 ? 6.920 0.931 27.889 1.00 31.05 217 GLY B C 1
ATOM 1709 O O . GLY B 1 82 ? 6.660 -0.130 27.395 1.00 28.83 217 GLY B O 1
ATOM 1710 N N . PRO B 1 83 ? 6.080 2.003 27.811 1.00 31.17 218 PRO B N 1
ATOM 1711 C CA . PRO B 1 83 ? 4.849 1.913 27.043 1.00 31.83 218 PRO B CA 1
ATOM 1712 C C . PRO B 1 83 ? 5.068 2.058 25.500 1.00 31.78 218 PRO B C 1
ATOM 1713 O O . PRO B 1 83 ? 5.891 2.892 25.042 1.00 32.13 218 PRO B O 1
ATOM 1717 N N . SER B 1 84 ? 4.344 1.245 24.721 1.00 30.09 219 SER B N 1
ATOM 1718 C CA . SER B 1 84 ? 4.423 1.321 23.287 1.00 29.27 219 SER B CA 1
ATOM 1719 C C . SER B 1 84 ? 3.086 1.036 22.655 1.00 30.24 219 SER B C 1
ATOM 1720 O O . SER B 1 84 ? 2.258 0.331 23.244 1.00 30.48 219 SER B O 1
ATOM 1723 N N . LYS B 1 85 ? 2.888 1.591 21.453 1.00 29.46 220 LYS B N 1
ATOM 1724 C CA . LYS B 1 85 ? 1.736 1.331 20.639 1.00 28.64 220 LYS B CA 1
ATOM 1725 C C . LYS B 1 85 ? 2.088 0.549 19.386 1.00 29.07 220 LYS B C 1
ATOM 1726 O O . LYS B 1 85 ? 1.271 0.506 18.448 1.00 27.50 220 LYS B O 1
ATOM 1732 N N . LEU B 1 86 ? 3.297 -0.047 19.373 1.00 27.56 221 LEU B N 1
ATOM 1733 C CA . LEU B 1 86 ? 3.736 -1.001 18.355 1.00 26.13 221 LEU B CA 1
ATOM 1734 C C . LEU B 1 86 ? 3.125 -2.416 18.547 1.00 27.51 221 LEU B C 1
ATOM 1735 O O . LEU B 1 86 ? 3.460 -3.140 19.517 1.00 26.77 221 LEU B O 1
ATOM 1740 N N . ALA B 1 87 ? 2.161 -2.790 17.697 1.00 29.84 222 ALA B N 1
ATOM 1741 C CA . ALA B 1 87 ? 1.558 -4.128 17.814 1.00 31.35 222 ALA B CA 1
ATOM 1742 C C . ALA B 1 87 ? 2.506 -5.190 17.212 1.00 33.27 222 ALA B C 1
ATOM 1743 O O . ALA B 1 87 ? 3.008 -5.058 16.077 1.00 32.59 222 ALA B O 1
ATOM 1745 N N . LEU B 1 88 ? 2.812 -6.208 18.005 1.00 36.07 223 LEU B N 1
ATOM 1746 C CA . LEU B 1 88 ? 3.698 -7.292 17.559 1.00 39.09 223 LEU B CA 1
ATOM 1747 C C . LEU B 1 88 ? 2.769 -8.452 17.301 1.00 40.96 223 LEU B C 1
ATOM 1748 O O . LEU B 1 88 ? 1.838 -8.663 18.081 1.00 41.82 223 LEU B O 1
ATOM 1753 N N . ASN B 1 89 ? 2.965 -9.206 16.237 1.00 42.98 224 ASN B N 1
ATOM 1754 C CA . ASN B 1 89 ? 2.262 -10.491 16.230 1.00 45.69 224 ASN B CA 1
ATOM 1755 C C . ASN B 1 89 ? 3.163 -11.552 16.920 1.00 46.36 224 ASN B C 1
ATOM 1756 O O . ASN B 1 89 ? 4.145 -11.998 16.343 1.00 45.70 224 ASN B O 1
ATOM 1761 N N . THR B 1 90 ? 2.894 -11.866 18.187 1.00 48.02 225 THR B N 1
ATOM 1762 C CA . THR B 1 90 ? 3.848 -12.673 18.941 1.00 50.20 225 THR B CA 1
ATOM 1763 C C . THR B 1 90 ? 3.921 -14.168 18.519 1.00 51.26 225 THR B C 1
ATOM 1764 O O . THR B 1 90 ? 4.936 -14.837 18.742 1.00 51.58 225 THR B O 1
ATOM 1768 N N . MET B 1 91 ? 2.886 -14.676 17.864 1.00 51.91 226 MET B N 1
ATOM 1769 C CA . MET B 1 91 ? 2.999 -15.953 17.183 1.00 53.12 226 MET B CA 1
ATOM 1770 C C . MET B 1 91 ? 4.180 -15.993 16.178 1.00 50.63 226 MET B C 1
ATOM 1771 O O . MET B 1 91 ? 4.645 -17.080 15.847 1.00 50.94 226 MET B O 1
ATOM 1776 N N . LYS B 1 92 ? 4.694 -14.863 15.684 1.00 47.84 227 LYS B N 1
ATOM 1777 C CA . LYS B 1 92 ? 5.824 -15.010 14.726 1.00 45.14 227 LYS B CA 1
ATOM 1778 C C . LYS B 1 92 ? 7.219 -15.150 15.347 1.00 43.06 227 LYS B C 1
ATOM 1779 O O . LYS B 1 92 ? 8.253 -15.240 14.611 1.00 43.02 227 LYS B O 1
ATOM 1785 N N . TYR B 1 93 ? 7.259 -15.145 16.687 1.00 39.30 228 TYR B N 1
ATOM 1786 C CA . TYR B 1 93 ? 8.523 -15.239 17.416 1.00 36.17 228 TYR B CA 1
ATOM 1787 C C . TYR B 1 93 ? 8.509 -16.477 18.296 1.00 36.08 228 TYR B C 1
ATOM 1788 O O . TYR B 1 93 ? 7.880 -16.520 19.356 1.00 37.13 228 TYR B O 1
ATOM 1797 N N . ASN B 1 94 ? 9.234 -17.482 17.828 1.00 35.40 229 ASN B N 1
ATOM 1798 C CA . ASN B 1 94 ? 9.606 -18.628 18.614 1.00 34.48 229 ASN B CA 1
ATOM 1799 C C . ASN B 1 94 ? 10.722 -18.329 19.626 1.00 32.19 229 ASN B C 1
ATOM 1800 O O . ASN B 1 94 ? 11.902 -18.122 19.233 1.00 30.95 229 ASN B O 1
ATOM 1805 N N . ILE B 1 95 ? 10.372 -18.314 20.930 1.00 31.14 230 ILE B N 1
ATOM 1806 C CA . ILE B 1 95 ? 11.369 -17.976 22.004 1.00 31.76 230 ILE B CA 1
ATOM 1807 C C . ILE B 1 95 ? 12.529 -19.000 22.170 1.00 32.78 230 ILE B C 1
ATOM 1808 O O . ILE B 1 95 ? 13.547 -18.716 22.801 1.00 33.55 230 ILE B O 1
ATOM 1813 N N . ARG B 1 96 ? 12.342 -20.190 21.593 1.00 34.01 231 ARG B N 1
ATOM 1814 C CA . ARG B 1 96 ? 13.342 -21.249 21.561 1.00 34.64 231 ARG B CA 1
ATOM 1815 C C . ARG B 1 96 ? 14.455 -20.858 20.623 1.00 33.07 231 ARG B C 1
ATOM 1816 O O . ARG B 1 96 ? 15.586 -21.337 20.758 1.00 33.35 231 ARG B O 1
ATOM 1824 N N . ASP B 1 97 ? 14.135 -19.964 19.688 1.00 32.74 232 ASP B N 1
ATOM 1825 C CA . ASP B 1 97 ? 15.119 -19.360 18.774 1.00 31.91 232 ASP B CA 1
ATOM 1826 C C . ASP B 1 97 ? 15.714 -18.052 19.246 1.00 31.06 232 ASP B C 1
ATOM 1827 O O . ASP B 1 97 ? 16.646 -17.552 18.593 1.00 30.53 232 ASP B O 1
ATOM 1832 N N . GLY B 1 98 ? 15.232 -17.519 20.365 1.00 29.59 233 GLY B N 1
ATOM 1833 C CA . GLY B 1 98 ? 15.861 -16.318 20.918 1.00 28.40 233 GLY B CA 1
ATOM 1834 C C . GLY B 1 98 ? 14.913 -15.450 21.684 1.00 26.81 233 GLY B C 1
ATOM 1835 O O . GLY B 1 98 ? 13.759 -15.271 21.284 1.00 25.19 233 GLY B O 1
ATOM 1836 N N . GLY B 1 99 ? 15.398 -14.852 22.772 1.00 26.37 234 GLY B N 1
ATOM 1837 C CA . GLY B 1 99 ? 14.471 -14.121 23.636 1.00 24.63 234 GLY B CA 1
ATOM 1838 C C . GLY B 1 99 ? 14.621 -12.626 23.642 1.00 25.26 234 GLY B C 1
ATOM 1839 O O . GLY B 1 99 ? 13.959 -11.954 24.462 1.00 25.26 234 GLY B O 1
ATOM 1840 N N . CYS B 1 100 ? 15.438 -12.104 22.715 1.00 25.40 235 CYS B N 1
ATOM 1841 C CA . CYS B 1 100 ? 15.738 -10.653 22.610 1.00 24.61 235 CYS B CA 1
ATOM 1842 C C . CYS B 1 100 ? 15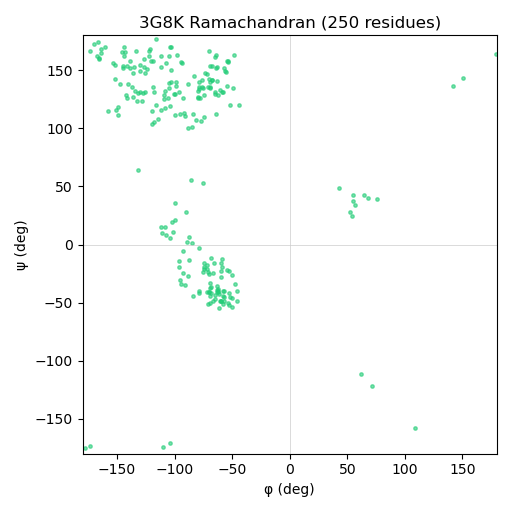.398 -10.184 21.230 1.00 24.02 235 CYS B C 1
ATOM 1843 O O . CYS B 1 100 ? 15.545 -10.938 20.278 1.00 23.50 235 CYS B O 1
ATOM 1846 N N . MET B 1 101 ? 15.025 -8.917 21.075 1.00 23.48 236 MET B N 1
ATOM 1847 C CA . MET B 1 101 ? 14.697 -8.435 19.750 1.00 23.62 236 MET B CA 1
ATOM 1848 C C . MET B 1 101 ? 15.792 -7.570 19.100 1.00 24.57 236 MET B C 1
ATOM 1849 O O . MET B 1 101 ? 16.474 -6.784 19.768 1.00 24.77 236 MET B O 1
ATOM 1854 N N . LEU B 1 102 ? 15.989 -7.771 17.816 1.00 22.56 237 LEU B N 1
ATOM 1855 C CA . LEU B 1 102 ? 16.782 -6.894 16.999 1.00 26.44 237 LEU B CA 1
ATOM 1856 C C . LEU B 1 102 ? 15.936 -6.280 15.871 1.00 25.61 237 LEU B C 1
ATOM 1857 O O . LEU B 1 102 ? 14.906 -6.806 15.509 1.00 25.02 237 LEU B O 1
ATOM 1862 N N . LEU B 1 103 ? 16.431 -5.154 15.379 1.00 25.75 238 LEU B N 1
ATOM 1863 C CA . LEU B 1 103 ? 15.923 -4.433 14.222 1.00 26.90 238 LEU B CA 1
ATOM 1864 C C . LEU B 1 103 ? 16.895 -4.651 13.047 1.00 28.10 238 LEU B C 1
ATOM 1865 O O . LEU B 1 103 ? 18.086 -4.423 13.205 1.00 27.31 238 LEU B O 1
ATOM 1870 N N . SER B 1 104 ? 16.383 -5.111 11.907 1.00 29.53 239 SER B N 1
ATOM 1871 C CA . SER B 1 104 ? 17.052 -4.949 10.606 1.00 31.56 239 SER B CA 1
ATOM 1872 C C . SER B 1 104 ? 16.194 -4.088 9.688 1.00 32.45 239 SER B C 1
ATOM 1873 O O . SER B 1 104 ? 15.059 -3.709 10.056 1.00 32.48 239 SER B O 1
ATOM 1876 N N . LYS B 1 105 ? 16.692 -3.793 8.487 1.00 33.19 240 LYS B N 1
ATOM 1877 C CA . LYS B 1 105 ? 15.894 -3.058 7.512 1.00 34.02 240 LYS B CA 1
ATOM 1878 C C . LYS B 1 105 ? 14.587 -3.738 7.094 1.00 34.30 240 LYS B C 1
ATOM 1879 O O . LYS B 1 105 ? 13.638 -3.079 6.656 1.00 33.90 240 LYS B O 1
ATOM 1885 N N . THR B 1 106 ? 14.528 -5.058 7.258 1.00 34.00 241 THR B N 1
ATOM 1886 C CA . THR B 1 106 ? 13.425 -5.828 6.719 1.00 34.60 241 THR B CA 1
ATOM 1887 C C . THR B 1 106 ? 12.310 -5.954 7.747 1.00 34.41 241 THR B C 1
ATOM 1888 O O . THR B 1 106 ? 11.154 -5.979 7.383 1.00 34.08 241 THR B O 1
ATOM 1892 N N . ARG B 1 107 ? 12.687 -6.054 9.030 1.00 33.39 242 ARG B N 1
ATOM 1893 C CA . ARG B 1 107 ? 11.803 -6.553 10.021 1.00 32.79 242 ARG B CA 1
ATOM 1894 C C . ARG B 1 107 ? 12.435 -6.587 11.376 1.00 31.68 242 ARG B C 1
ATOM 1895 O O . ARG B 1 107 ? 13.667 -6.483 11.545 1.00 31.58 242 ARG B O 1
ATOM 1903 N N . LEU B 1 108 ? 11.550 -6.714 12.352 1.00 30.32 243 LEU B N 1
ATOM 1904 C CA . LEU B 1 108 ? 11.892 -7.178 13.688 1.00 28.15 243 LEU B CA 1
ATOM 1905 C C . LEU B 1 108 ? 12.087 -8.714 13.672 1.00 28.10 243 LEU B C 1
ATOM 1906 O O . LEU B 1 108 ? 11.283 -9.442 13.077 1.00 27.63 243 LEU B O 1
ATOM 1911 N N . ASP B 1 109 ? 13.139 -9.204 14.326 1.00 27.53 244 ASP B N 1
ATOM 1912 C CA . ASP B 1 109 ? 13.346 -10.629 14.532 1.00 27.53 244 ASP B CA 1
ATOM 1913 C C . ASP B 1 109 ? 13.921 -10.902 15.920 1.00 26.85 244 ASP B C 1
ATOM 1914 O O . ASP B 1 109 ? 14.507 -10.026 16.479 1.00 26.13 244 ASP B O 1
ATOM 1919 N N . ASN B 1 110 ? 13.685 -12.088 16.486 1.00 26.39 245 ASN B N 1
ATOM 1920 C CA . ASN B 1 110 ? 14.227 -12.484 17.771 1.00 27.28 245 ASN B CA 1
ATOM 1921 C C . ASN B 1 110 ? 15.545 -13.244 17.582 1.00 27.24 245 ASN B C 1
ATOM 1922 O O . ASN B 1 110 ? 15.803 -13.816 16.521 1.00 28.28 245 ASN B O 1
ATOM 1927 N N . ASP B 1 111 ? 16.386 -13.243 18.592 1.00 27.75 246 ASP B N 1
ATOM 1928 C CA . ASP B 1 111 ? 17.662 -13.923 18.434 1.00 25.64 246 ASP B CA 1
ATOM 1929 C C . ASP B 1 111 ? 18.356 -14.135 19.782 1.00 26.12 246 ASP B C 1
ATOM 1930 O O . ASP B 1 111 ? 18.015 -13.475 20.749 1.00 24.79 246 ASP B O 1
ATOM 1935 N N . ASN B 1 112 ? 19.294 -15.090 19.836 1.00 25.63 247 ASN B N 1
ATOM 1936 C CA . ASN B 1 112 ? 20.055 -15.411 21.007 1.00 25.49 247 ASN B CA 1
ATOM 1937 C C . ASN B 1 112 ? 20.501 -14.119 21.671 1.00 25.46 247 ASN B C 1
ATOM 1938 O O . ASN B 1 112 ? 21.272 -13.391 21.065 1.00 25.78 247 ASN B O 1
ATOM 1943 N N . CYS B 1 113 ? 20.102 -13.882 22.913 1.00 24.68 248 CYS B N 1
ATOM 1944 C CA . CYS B 1 113 ? 20.546 -12.664 23.639 1.00 26.52 248 CYS B CA 1
ATOM 1945 C C . CYS B 1 113 ? 22.055 -12.551 23.810 1.00 27.31 248 CYS B C 1
ATOM 1946 O O . CYS B 1 113 ? 22.579 -11.483 24.176 1.00 27.04 248 CYS B O 1
ATOM 1949 N N . ASP B 1 114 ? 22.751 -13.659 23.597 1.00 28.16 249 ASP B N 1
ATOM 1950 C CA . ASP B 1 114 ? 24.236 -13.684 23.696 1.00 28.84 249 ASP B CA 1
ATOM 1951 C C . ASP B 1 114 ? 24.893 -13.304 22.382 1.00 28.92 249 ASP B C 1
ATOM 1952 O O . ASP B 1 114 ? 26.137 -13.100 22.364 1.00 29.17 249 ASP B O 1
ATOM 1957 N N . LYS B 1 115 ? 24.170 -13.258 21.246 1.00 27.58 250 LYS B N 1
ATOM 1958 C CA . LYS B 1 115 ? 24.930 -12.800 20.071 1.00 28.17 250 LYS B CA 1
ATOM 1959 C C . LYS B 1 115 ? 25.294 -11.326 20.256 1.00 27.59 250 LYS B C 1
ATOM 1960 O O . LYS B 1 115 ? 24.540 -10.569 20.872 1.00 27.21 250 LYS B O 1
ATOM 1966 N N . SER B 1 116 ? 26.389 -10.915 19.612 1.00 28.31 251 SER B N 1
ATOM 1967 C CA . SER B 1 116 ? 26.811 -9.519 19.456 1.00 27.79 251 SER B CA 1
ATOM 1968 C C . SER B 1 116 ? 26.289 -8.802 18.174 1.00 28.28 251 SER B C 1
ATOM 1969 O O . SER B 1 116 ? 26.658 -9.152 17.030 1.00 26.51 251 SER B O 1
ATOM 1972 N N . PHE B 1 117 ? 25.369 -7.834 18.387 1.00 28.07 252 PHE B N 1
ATOM 1973 C CA . PHE B 1 117 ? 24.846 -6.902 17.360 1.00 27.44 252 PHE B CA 1
ATOM 1974 C C . PHE B 1 117 ? 25.090 -5.407 17.742 1.00 27.00 252 PHE B C 1
ATOM 1975 O O . PHE B 1 117 ? 25.464 -5.117 18.876 1.00 24.89 252 PHE B O 1
ATOM 1983 N N . ILE B 1 118 ? 24.912 -4.486 16.772 1.00 26.98 253 ILE B N 1
ATOM 1984 C CA . ILE B 1 118 ? 25.043 -3.053 17.008 1.00 25.83 253 ILE B CA 1
ATOM 1985 C C . ILE B 1 118 ? 23.934 -2.615 17.986 1.00 25.32 253 ILE B C 1
ATOM 1986 O O . ILE B 1 118 ? 22.771 -2.900 17.756 1.00 25.14 253 ILE B O 1
ATOM 1991 N N . CYS B 1 119 ? 24.300 -1.906 19.044 1.00 25.31 254 CYS B N 1
ATOM 1992 C CA . CYS B 1 119 ? 23.311 -1.174 19.872 1.00 25.05 254 CYS B CA 1
ATOM 1993 C C . CYS B 1 119 ? 22.793 0.086 19.209 1.00 24.82 254 CYS B C 1
ATOM 1994 O O . CYS B 1 119 ? 23.548 0.955 18.756 1.00 23.12 254 CYS B O 1
ATOM 1997 N N . ILE B 1 120 ? 21.461 0.192 19.161 1.00 26.29 255 ILE B N 1
ATOM 1998 C CA . ILE B 1 120 ? 20.832 1.424 18.772 1.00 26.88 255 ILE B CA 1
ATOM 1999 C C . ILE B 1 120 ? 20.162 1.899 20.126 1.00 26.81 255 ILE B C 1
ATOM 2000 O O . ILE B 1 120 ? 19.328 1.194 20.741 1.00 25.61 255 ILE B O 1
ATOM 2005 N N . CYS B 1 121 ? 20.657 3.044 20.618 1.00 26.60 256 CYS B N 1
ATOM 2006 C CA . CYS B 1 121 ? 20.219 3.695 21.863 1.00 25.74 256 CYS B CA 1
ATOM 2007 C C . CYS B 1 121 ? 19.286 4.830 21.528 1.00 24.66 256 CYS B C 1
ATOM 2008 O O . CYS B 1 121 ? 19.593 5.629 20.699 1.00 26.11 256 CYS B O 1
ATOM 2011 N N . GLY B 1 122 ? 18.130 4.919 22.145 1.00 26.15 257 GLY B N 1
ATOM 2012 C CA . GLY B 1 122 ? 17.285 6.104 21.886 1.00 24.89 257 GLY B CA 1
ATOM 2013 C C . GLY B 1 122 ? 17.343 7.062 23.081 1.00 25.02 257 GLY B C 1
ATOM 2014 O O . GLY B 1 122 ? 17.780 6.669 24.187 1.00 24.59 257 GLY B O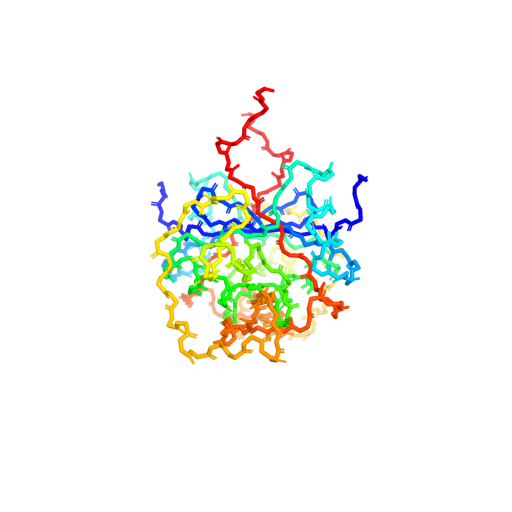 1
ATOM 2015 N N . LYS B 1 123 ? 16.943 8.318 22.828 1.00 24.96 258 LYS B N 1
ATOM 2016 C CA . LYS B 1 123 ? 16.820 9.431 23.793 1.00 26.15 258 LYS B CA 1
ATOM 2017 C C . LYS B 1 123 ? 15.860 10.501 23.271 1.00 24.60 258 LYS B C 1
ATOM 2018 O O . LYS B 1 123 ? 16.131 11.062 22.229 1.00 24.24 258 LYS B O 1
ATOM 2024 N N . ARG B 1 124 ? 14.698 10.720 23.938 1.00 24.75 259 ARG B N 1
ATOM 2025 C CA . ARG B 1 124 ? 13.827 11.878 23.603 1.00 24.57 259 ARG B CA 1
ATOM 2026 C C . ARG B 1 124 ? 14.429 13.221 23.830 1.00 23.96 259 ARG B C 1
ATOM 2027 O O . ARG B 1 124 ? 15.294 13.376 24.670 1.00 25.26 259 ARG B O 1
ATOM 2035 N N . LEU B 1 125 ? 13.964 14.202 23.060 1.00 24.44 260 LEU B N 1
ATOM 2036 C CA . LEU B 1 125 ? 14.490 15.544 23.202 1.00 25.05 260 LEU B CA 1
ATOM 2037 C C . LEU B 1 125 ? 13.994 16.269 24.459 1.00 26.65 260 LEU B C 1
ATOM 2038 O O . LEU B 1 125 ? 14.606 17.255 24.896 1.00 27.63 260 LEU B O 1
ATOM 2043 N N . ASP B 1 126 ? 12.864 15.793 25.001 1.00 26.43 261 ASP B N 1
ATOM 2044 C CA . ASP B 1 126 ? 12.256 16.253 26.214 1.00 27.11 261 ASP B CA 1
ATOM 2045 C C . ASP B 1 126 ? 12.602 15.315 27.415 1.00 27.29 261 ASP B C 1
ATOM 2046 O O . ASP B 1 126 ? 11.779 15.144 28.344 1.00 26.30 261 ASP B O 1
ATOM 2051 N N . LYS B 1 127 ? 13.851 14.769 27.419 1.00 27.42 262 LYS B N 1
ATOM 2052 C CA . LYS B 1 127 ? 14.287 13.871 28.444 1.00 27.26 262 LYS B CA 1
ATOM 2053 C C . LYS B 1 127 ? 15.421 14.581 29.133 1.00 27.52 262 LYS B C 1
ATOM 2054 O O . LYS B 1 127 ? 16.427 14.959 28.472 1.00 26.78 262 LYS B O 1
ATOM 2060 N N . PHE B 1 128 ? 15.231 14.815 30.434 1.00 24.76 263 PHE B N 1
ATOM 2061 C CA . PHE B 1 128 ? 16.042 15.740 31.228 1.00 24.71 263 PHE B CA 1
ATOM 2062 C C . PHE B 1 128 ? 16.317 14.994 32.538 1.00 24.96 263 PHE B C 1
ATOM 2063 O O . PHE B 1 128 ? 15.470 14.189 32.987 1.00 25.44 263 PHE B O 1
ATOM 2071 N N . PRO B 1 129 ? 17.479 15.223 33.163 1.00 25.26 264 PRO B N 1
ATOM 2072 C CA . PRO B 1 129 ? 17.703 14.621 34.476 1.00 26.27 264 PRO B CA 1
ATOM 2073 C C . PRO B 1 129 ? 16.635 14.931 35.513 1.00 28.26 264 PRO B C 1
ATOM 2074 O O . PRO B 1 129 ? 15.877 15.904 35.410 1.00 30.57 264 PRO B O 1
ATOM 2078 N N . HIS B 1 130 ? 16.562 14.071 36.527 1.00 30.54 265 HIS B N 1
ATOM 2079 C CA . HIS B 1 130 ? 15.563 14.168 37.580 1.00 31.69 265 HIS B CA 1
ATOM 2080 C C . HIS B 1 130 ? 16.259 13.614 38.808 1.00 33.07 265 HIS B C 1
ATOM 2081 O O . HIS B 1 130 ? 17.486 13.253 38.768 1.00 30.34 265 HIS B O 1
#

Nearest PDB structures (foldseek):
  3g8k-assembly1_B  TM=1.007E+00  e=1.075E-25  Mus musculus
  3g8l-assembly2_D  TM=9.331E-01  e=3.098E-21  Mus musculus
  1qo3-assembly2_D  TM=9.487E-01  e=1.714E-19  Mus musculus
  3cad-assembly1_A  TM=9.154E-01  e=1.352E-18  Mus musculus
  3c8j-assembly1_B  TM=8.509E-01  e=3.902E-15  Mus musculus

Foldseek 3Di:
DDQWDPDWQDDDFKIKTWHPWFFFLVVLQVVCPVVVWGFADQAAPVRLLVCLVPPDAFKEFGQWWQDVVVRGIAGPPNDHHPYDDPCVQADCVAATTWIDGSVDIYGHHSGDTTMTMTMDGNPDDDD/DDQWDPDWDDDDFKIKTKHNWFFFLVVLQVVCVVVVWGQADDAAPVRLLVCLVPPPAFKEFGQWFADPVVRGIAGPPNDHHPYDDPCVVADCVAATTWIDGSVDIYGHHSGDTTMGITMDGPPDDDD

Radius of gyration: 21.08 Å; Cα contacts (8 Å, |Δi|>4): 514; chains: 2; bounding box: 38×59×59 Å

CATH classification: 3.10.100.10

InterPro domains:
  IPR001304 C-type lectin-like [PF00059] (176-273)
  IPR001304 C-type lectin-like [PS50041] (165-273)
  IPR001304 C-type lectin-like [SM00034] (158-273)
  IPR013600 Ly49-like, N-terminal [PF08391] (40-172)
  IPR016186 C-type lectin-like/link domain superfamily [G3DSA:3.10.100.10] (147-281)
  IPR016187 C-type lectin fold [SSF56436] (156-277)
  IPR033992 Natural killer cell receptor-like, C-type lectin-like domain [cd03593] (159-274)
  IPR052013 Mouse Killer cell lectin-like receptors [PTHR46329] (1-281)

Sequence (254 aa):
GRGFEKYWFCYGIKCYYFVMDRKTWSGCKQTCQISSLSLLKIDNEDELKFLKLLVPSDSYWIGLSYDNKKKDWAWINNGPSKLALNTMKYNIRDGGCMLLSKTRLDNDNCDKSFICICGKRLDKFPHGRGFEKYWFCYGIKCYYFVMDRKTWSGCKQTCQISSLSLLKIDNEDELKFLKLLVPSDSYWIGLSYDNKKKDWAWINNGPSKLALNTMKYNIRDGGCMLLSKTRLDNDNCDKSFICICGKRLDKFPH